Protein AF-A0A7W8VC67-F1 (afdb_monomer_lite)

Foldseek 3Di:
DDDDDDDDDDDDDDDDDDDPPDPPPDPPPPPWQLCVDPNNVLCCQQPVVLLPQFAPDWDDDQQFIKGAAPFGIWTDGQQLQFWTKFQGHPRQIKTKRWFQRVQWDGWDTTGQWTWIDNVQQKIWTWTQGNLRKIKTKMWRADLRHDQKIKMAMDDPQFFFWDADPQQKIFTAGPVRATRWIKDHKWKTASNNDTWDWHWDDDTRMIMIGTPQNDPPGHDGMMIIIIIDGAQFRDWDWDDDPNFIKIKTAGDPRNLSLLDPDVSLVCCLPVVVVNSCSVPVCCPVDQLSNQLSNLCSVVPNVVPPGMRIRHPQADAAPDRSPACCVPCVSPDRDRHHD

Organism: NCBI:txid157465

Secondary structure (DSSP, 8-state):
--------------------------------GGGGSHHHHHHHHH-GGGGTTB-TT-EE-SSEEEEE-SS-EEEEESSTTSPEEEE-GGG-EEEEEPTTGGGPPPPEEETTEEEEE-SSSEEEEEEEBTTS-EEEEEEE-STTS-SEEEEEEE-TTEEEEEE-TTS-EEEEETT--EEEEEPPP-EE-TTS-B--EEEEEETTEEEEEE-TTSTT--SSEEE--EEE--SEEEEEEEEETTEEEEEEEE-HHHHHT--TTHHHHHIIIIIHHHHHHH-GGGGSSHHHHHHHHHHHHHGGG-TTSSEEEETTSPPPSS-TTTTHHHHTT--SSSS--

InterPro domains:
  IPR006311 Twin-arginine translocation pathway, signal sequence [PS51318] (1-30)

Structure (mmCIF, N/CA/C/O backbone):
data_AF-A0A7W8VC67-F1
#
_entry.id   AF-A0A7W8VC67-F1
#
loop_
_atom_site.group_PDB
_atom_site.id
_atom_site.type_symbol
_atom_site.label_atom_id
_atom_site.label_alt_id
_atom_site.label_comp_id
_atom_site.label_asym_id
_atom_site.label_entity_id
_atom_site.label_seq_id
_atom_site.pdbx_PDB_ins_code
_atom_site.Cartn_x
_atom_site.Cartn_y
_atom_site.Cartn_z
_atom_site.occupancy
_atom_site.B_iso_or_equiv
_atom_site.auth_seq_id
_atom_site.auth_comp_id
_atom_site.auth_asym_id
_atom_site.auth_atom_id
_atom_site.pdbx_PDB_model_num
ATOM 1 N N . MET A 1 1 ? 93.793 20.136 43.185 1.00 35.72 1 MET A N 1
ATOM 2 C CA . MET A 1 1 ? 93.707 20.915 41.932 1.00 35.72 1 MET A CA 1
ATOM 3 C C . MET A 1 1 ? 92.303 20.739 41.370 1.00 35.72 1 MET A C 1
ATOM 5 O O . MET A 1 1 ? 91.873 19.601 41.321 1.00 35.72 1 MET A O 1
ATOM 9 N N . ARG A 1 2 ? 91.633 21.874 41.082 1.00 36.28 2 ARG A N 1
ATOM 10 C CA . ARG A 1 2 ? 90.435 22.157 40.239 1.00 36.28 2 ARG A CA 1
ATOM 11 C C . ARG A 1 2 ? 89.379 21.038 40.056 1.00 36.28 2 ARG A C 1
ATOM 13 O O . ARG A 1 2 ? 89.724 19.954 39.636 1.00 36.28 2 ARG A O 1
ATOM 20 N N . ASN A 1 3 ? 88.066 21.243 40.186 1.00 34.41 3 ASN A N 1
ATOM 21 C CA . ASN A 1 3 ? 87.255 22.463 40.140 1.00 34.41 3 ASN A CA 1
ATOM 22 C C . ASN A 1 3 ? 85.824 22.173 40.655 1.00 34.41 3 ASN A C 1
ATOM 24 O O . ASN A 1 3 ? 85.274 21.107 40.405 1.00 34.41 3 ASN A O 1
ATOM 28 N N . ARG A 1 4 ? 85.231 23.166 41.330 1.00 40.91 4 ARG A N 1
ATOM 29 C CA . ARG A 1 4 ? 83.811 23.275 41.728 1.00 40.91 4 ARG A CA 1
ATOM 30 C C . ARG A 1 4 ? 82.879 23.503 40.527 1.00 40.91 4 ARG A C 1
ATOM 32 O O . ARG A 1 4 ? 83.343 24.104 39.558 1.00 40.91 4 ARG A O 1
ATOM 39 N N . ARG A 1 5 ? 81.574 23.210 40.731 1.00 36.91 5 ARG A N 1
ATOM 40 C CA . ARG A 1 5 ? 80.315 23.897 40.288 1.00 36.91 5 ARG A CA 1
ATOM 41 C C . ARG A 1 5 ? 79.246 22.838 39.921 1.00 36.91 5 ARG A C 1
ATOM 43 O O . ARG A 1 5 ? 79.628 21.841 39.338 1.00 36.91 5 ARG A O 1
ATOM 50 N N . PHE A 1 6 ? 77.936 22.921 40.180 1.00 34.78 6 PHE A N 1
ATOM 51 C CA . PHE A 1 6 ? 77.005 23.899 40.770 1.00 34.78 6 PHE A CA 1
ATOM 52 C C . PHE A 1 6 ? 75.726 23.120 41.194 1.00 34.78 6 PHE A C 1
ATOM 54 O O . PHE A 1 6 ? 75.383 22.128 40.558 1.00 34.78 6 PHE A O 1
ATOM 61 N N . LEU A 1 7 ? 75.034 23.575 42.244 1.00 43.78 7 LEU A N 1
ATOM 62 C CA . LEU A 1 7 ? 73.685 23.151 42.664 1.00 43.78 7 LEU A CA 1
ATOM 63 C C . LEU A 1 7 ? 72.612 23.700 41.713 1.00 43.78 7 LEU A C 1
ATOM 65 O O . LEU A 1 7 ? 72.714 24.884 41.403 1.00 43.78 7 LEU A O 1
ATOM 69 N N . ILE A 1 8 ? 71.548 22.939 41.409 1.00 38.34 8 ILE A N 1
ATOM 70 C CA . ILE A 1 8 ? 70.180 23.472 41.222 1.00 38.34 8 ILE A CA 1
ATOM 71 C C . ILE A 1 8 ? 69.157 22.455 41.755 1.00 38.34 8 ILE A C 1
ATOM 73 O O . ILE A 1 8 ? 69.165 21.283 41.392 1.00 38.34 8 ILE A O 1
ATOM 77 N N . ASN A 1 9 ? 68.293 22.954 42.635 1.00 37.97 9 ASN A N 1
ATOM 78 C CA . ASN A 1 9 ? 67.123 22.316 43.226 1.00 37.97 9 ASN A CA 1
ATOM 79 C C . ASN A 1 9 ? 65.905 22.679 42.354 1.00 37.97 9 ASN A C 1
ATOM 81 O O . ASN A 1 9 ? 65.771 23.849 41.991 1.00 37.97 9 ASN A O 1
ATOM 85 N N . SER A 1 10 ? 65.012 21.749 42.013 1.00 38.62 10 SER A N 1
ATOM 86 C CA . SER A 1 10 ? 63.728 22.081 41.367 1.00 38.62 10 SER A CA 1
ATOM 87 C C . SER A 1 10 ? 62.688 21.006 41.670 1.00 38.62 10 SER A C 1
ATOM 89 O O . SER A 1 10 ? 62.789 19.880 41.194 1.00 38.62 10 SER A O 1
ATOM 91 N N . GLY A 1 11 ? 61.705 21.364 42.499 1.00 36.00 11 GLY A N 1
ATOM 92 C CA . GLY A 1 11 ? 60.521 20.554 42.756 1.00 36.00 11 GLY A CA 1
ATOM 93 C C . GLY A 1 11 ? 59.606 20.483 41.536 1.00 36.00 11 GLY A C 1
ATOM 94 O O . GLY A 1 11 ? 59.623 21.352 40.667 1.00 36.00 11 GLY A O 1
ATOM 95 N N . SER A 1 12 ? 58.785 19.441 41.479 1.00 38.03 12 SER A N 1
ATOM 96 C CA . SER A 1 12 ? 57.672 19.342 40.538 1.00 38.03 12 SER A CA 1
ATOM 97 C C . SER A 1 12 ? 56.431 18.914 41.307 1.00 38.03 12 SER A C 1
ATOM 99 O O . SER A 1 12 ? 56.377 17.831 41.885 1.00 38.03 12 SER A O 1
ATOM 101 N N . ALA A 1 13 ? 55.470 19.834 41.357 1.00 36.66 13 ALA A N 1
ATOM 102 C CA . ALA A 1 13 ? 54.124 19.624 41.851 1.00 36.66 13 ALA A CA 1
ATOM 103 C C . ALA A 1 13 ? 53.359 18.730 40.866 1.00 36.66 13 ALA A C 1
ATOM 105 O O . ALA A 1 13 ? 53.350 18.991 39.664 1.00 36.66 13 ALA A O 1
ATOM 106 N N . VAL A 1 14 ? 52.711 17.685 41.377 1.00 41.38 14 VAL A N 1
ATOM 107 C CA . VAL A 1 14 ? 51.781 16.857 40.604 1.00 41.38 14 VAL A CA 1
ATOM 108 C C . VAL A 1 14 ? 50.421 17.552 40.635 1.00 41.38 14 VAL A C 1
ATOM 110 O O . VAL A 1 14 ? 49.760 17.587 41.671 1.00 41.38 14 VAL A O 1
ATOM 113 N N . ALA A 1 15 ? 50.026 18.151 39.513 1.00 37.72 15 ALA A N 1
ATOM 114 C CA . ALA A 1 15 ? 48.683 18.681 39.314 1.00 37.72 15 ALA A CA 1
ATOM 115 C C . ALA A 1 15 ? 47.725 17.521 39.002 1.00 37.72 15 ALA A C 1
ATOM 117 O O . ALA A 1 15 ? 47.883 16.832 37.996 1.00 37.72 15 ALA A O 1
ATOM 118 N N . ALA A 1 16 ? 46.740 17.296 39.873 1.00 37.62 16 ALA A N 1
ATOM 119 C CA . ALA A 1 16 ? 45.644 16.367 39.629 1.00 37.62 16 ALA A CA 1
ATOM 120 C C . ALA A 1 16 ? 44.587 17.051 38.747 1.00 37.62 16 ALA A C 1
ATOM 122 O O . ALA A 1 1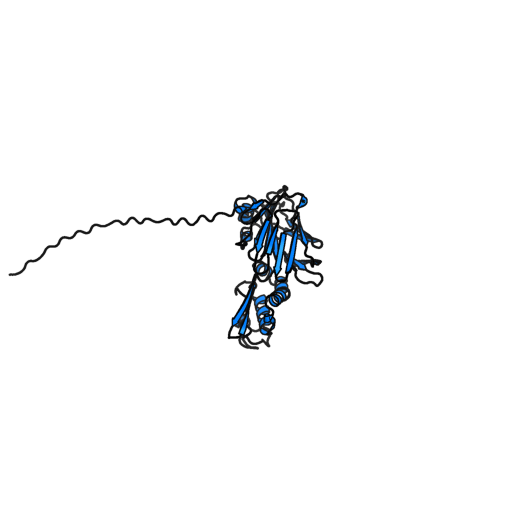6 ? 43.890 17.965 39.187 1.00 37.62 16 ALA A O 1
ATOM 123 N N . SER A 1 17 ? 44.489 16.630 37.488 1.00 38.44 17 SER A N 1
ATOM 124 C CA . SER A 1 17 ? 43.453 17.074 36.556 1.00 38.44 17 SER A CA 1
ATOM 125 C C . SER A 1 17 ? 42.134 16.358 36.858 1.00 38.44 17 SER A C 1
ATOM 127 O O . SER A 1 17 ? 42.015 15.150 36.663 1.00 38.44 17 SER A O 1
ATOM 129 N N . VAL A 1 18 ? 41.135 17.107 37.324 1.00 41.72 18 VAL A N 1
ATOM 130 C CA . VAL A 1 18 ? 39.743 16.649 37.414 1.00 41.72 18 VAL A CA 1
ATOM 131 C C . VAL A 1 18 ? 39.152 16.661 36.002 1.00 41.72 18 VAL A C 1
ATOM 133 O O . VAL A 1 18 ? 38.933 17.721 35.421 1.00 41.72 18 VAL A O 1
ATOM 136 N N . LEU A 1 19 ? 38.919 15.476 35.437 1.00 38.53 19 LEU A N 1
ATOM 137 C CA . LEU A 1 19 ? 38.145 15.289 34.210 1.00 38.53 19 LEU A CA 1
ATOM 138 C C . LEU A 1 19 ? 36.662 15.557 34.513 1.00 38.53 19 LEU A C 1
ATOM 140 O O . LEU A 1 19 ? 35.980 14.717 35.095 1.00 38.53 19 LEU A O 1
ATOM 144 N N . LEU A 1 20 ? 36.160 16.731 34.116 1.00 40.75 20 LEU A N 1
ATOM 145 C CA . LEU A 1 20 ? 34.723 16.963 33.970 1.00 40.75 20 LEU A CA 1
ATOM 146 C C . LEU A 1 20 ? 34.232 16.145 32.766 1.00 40.75 20 LEU A C 1
ATOM 148 O O . LEU A 1 20 ? 34.391 16.557 31.617 1.00 40.75 20 LEU A O 1
ATOM 152 N N . ALA A 1 21 ? 33.638 14.983 33.029 1.00 41.44 21 ALA A N 1
ATOM 153 C CA . ALA A 1 21 ? 32.840 14.271 32.042 1.00 41.44 21 ALA A CA 1
ATOM 154 C C . ALA A 1 21 ? 31.559 15.080 31.791 1.00 41.44 21 ALA A C 1
ATOM 156 O O . ALA A 1 21 ? 30.634 15.090 32.602 1.00 41.44 21 ALA A O 1
ATOM 157 N N . SER A 1 22 ? 31.529 15.806 30.679 1.00 42.56 22 SER A N 1
ATOM 158 C CA . SER A 1 22 ? 30.308 16.393 30.141 1.00 42.56 22 SER A CA 1
ATOM 159 C C . SER A 1 22 ? 29.436 15.245 29.634 1.00 42.56 22 SER A C 1
ATOM 161 O O . SER A 1 22 ? 29.666 14.698 28.560 1.00 42.56 22 SER A O 1
ATOM 163 N N . LEU A 1 23 ? 28.453 14.846 30.443 1.00 43.44 23 LEU A N 1
ATOM 164 C CA . LEU A 1 23 ? 27.327 14.033 29.996 1.00 43.44 23 LEU A CA 1
ATOM 165 C C . LEU A 1 23 ? 26.594 14.829 28.911 1.00 43.44 23 LEU A C 1
ATOM 167 O O . LEU A 1 23 ? 25.799 15.719 29.208 1.00 43.44 23 LEU A O 1
ATOM 171 N N . LEU A 1 24 ? 26.895 14.534 27.648 1.00 42.44 24 LEU A N 1
ATOM 172 C CA . LEU A 1 24 ? 26.013 14.852 26.536 1.00 42.44 24 LEU A CA 1
ATOM 173 C C . LEU A 1 24 ? 24.731 14.054 26.780 1.00 42.44 24 LEU A C 1
ATOM 175 O O . LEU A 1 24 ? 24.667 12.864 26.480 1.00 42.44 24 LEU A O 1
ATOM 179 N N . ALA A 1 25 ? 23.736 14.687 27.401 1.00 38.31 25 ALA A N 1
ATOM 180 C CA . ALA A 1 25 ? 22.382 14.169 27.381 1.00 38.31 25 ALA A CA 1
ATOM 181 C C . ALA A 1 25 ? 21.999 14.043 25.904 1.00 38.31 25 ALA A C 1
ATOM 183 O O . ALA A 1 25 ? 21.932 15.049 25.193 1.00 38.31 25 ALA A O 1
ATOM 184 N N . ALA A 1 26 ? 21.820 12.808 25.431 1.00 38.41 26 ALA A N 1
ATOM 185 C CA . ALA A 1 26 ? 21.162 12.578 24.158 1.00 38.41 26 ALA A CA 1
ATOM 186 C C . ALA A 1 26 ? 19.847 13.375 24.179 1.00 38.41 26 ALA A C 1
ATOM 188 O O . ALA A 1 26 ? 19.182 13.388 25.224 1.00 38.41 26 ALA A O 1
ATOM 189 N N . PRO A 1 27 ? 19.479 14.081 23.095 1.00 39.28 27 PRO A N 1
ATOM 190 C CA . PRO A 1 27 ? 18.164 14.695 23.033 1.00 39.28 27 PRO A CA 1
ATOM 191 C C . PRO A 1 27 ? 17.150 13.589 23.325 1.00 39.28 27 PRO A C 1
ATOM 193 O O . PRO A 1 27 ? 17.170 12.544 22.676 1.00 39.28 27 PRO A O 1
ATOM 196 N N . ALA A 1 28 ? 16.326 13.780 24.356 1.00 38.66 28 ALA A N 1
ATOM 197 C CA . ALA A 1 28 ? 15.190 12.908 24.586 1.00 38.66 28 ALA A CA 1
ATOM 198 C C . ALA A 1 28 ? 14.369 12.948 23.294 1.00 38.66 28 ALA A C 1
ATOM 200 O O . ALA A 1 28 ? 13.820 14.000 22.960 1.00 38.66 28 ALA A O 1
ATOM 201 N N . SER A 1 29 ? 14.371 11.854 22.526 1.00 49.75 29 SER A N 1
ATOM 202 C CA . SER A 1 29 ? 13.488 11.733 21.371 1.00 49.75 29 SER A CA 1
ATOM 203 C C . SER A 1 29 ? 12.086 11.954 21.911 1.00 49.75 29 SER A C 1
ATOM 205 O O . SER A 1 29 ? 11.654 11.241 22.816 1.00 49.75 29 SER A O 1
ATOM 207 N N . ALA A 1 30 ? 11.434 13.027 21.470 1.00 55.72 30 ALA A N 1
ATOM 208 C CA . ALA A 1 30 ? 10.079 13.313 21.889 1.00 55.72 30 ALA A CA 1
ATOM 209 C C . ALA A 1 30 ? 9.214 12.168 21.365 1.00 55.72 30 ALA A C 1
ATOM 211 O O . ALA A 1 30 ? 8.937 12.092 20.174 1.00 55.72 30 ALA A O 1
ATOM 212 N N . GLU A 1 31 ? 8.866 11.252 22.261 1.00 67.19 31 GLU A N 1
ATOM 213 C CA . GLU A 1 31 ? 7.990 10.127 21.980 1.00 67.19 31 GLU A CA 1
ATOM 214 C C . GLU A 1 31 ? 6.703 10.646 21.324 1.00 67.19 31 GLU A C 1
ATOM 216 O O . GLU A 1 31 ? 6.040 11.553 21.850 1.00 67.19 31 GLU A O 1
ATOM 221 N N . THR A 1 32 ? 6.408 10.117 20.139 1.00 81.19 32 THR A N 1
ATOM 222 C CA . THR A 1 32 ? 5.293 10.520 19.283 1.00 81.19 32 THR A CA 1
ATOM 223 C C . THR A 1 32 ? 3.972 10.471 20.067 1.00 81.19 32 THR A C 1
ATOM 225 O O . THR A 1 32 ? 3.714 9.468 20.732 1.00 81.19 32 THR A O 1
ATOM 228 N N . PRO A 1 33 ? 3.098 11.502 20.014 1.00 89.69 33 PRO A N 1
ATOM 229 C CA . PRO A 1 33 ? 1.841 11.524 20.772 1.00 89.69 33 PRO A CA 1
ATOM 230 C C . PRO A 1 33 ? 0.958 10.278 20.615 1.00 89.69 33 PRO A C 1
ATOM 232 O O . PRO A 1 33 ? 0.261 9.918 21.565 1.00 89.69 33 PRO A O 1
ATOM 235 N N . LEU A 1 34 ? 1.004 9.611 19.456 1.00 90.62 34 LEU A N 1
ATOM 236 C CA . LEU A 1 34 ? 0.349 8.322 19.226 1.00 90.62 34 LEU A CA 1
ATOM 237 C C . LEU A 1 34 ? 0.804 7.233 20.214 1.00 90.62 34 LEU A C 1
ATOM 239 O O . LEU A 1 34 ? -0.043 6.568 20.806 1.00 90.62 34 LEU A O 1
ATOM 243 N N . LEU A 1 35 ? 2.109 7.094 20.458 1.00 92.06 35 LEU A N 1
ATOM 244 C CA . LEU A 1 35 ? 2.692 6.039 21.305 1.00 92.06 35 LEU A CA 1
ATOM 245 C C . LEU A 1 35 ? 2.321 6.175 22.787 1.00 92.06 35 LEU A C 1
ATOM 247 O O . LEU A 1 35 ? 2.408 5.228 23.556 1.00 92.06 35 LEU A O 1
ATOM 251 N N . ARG A 1 36 ? 1.812 7.339 23.201 1.00 92.38 36 ARG A N 1
ATOM 252 C CA . ARG A 1 36 ? 1.310 7.545 24.570 1.00 92.38 36 ARG A CA 1
ATOM 253 C C . ARG A 1 36 ? -0.093 6.989 24.795 1.00 92.38 36 ARG A C 1
ATOM 255 O O . ARG A 1 36 ? -0.561 6.960 25.933 1.00 92.38 36 ARG A O 1
ATOM 262 N N . THR A 1 37 ? -0.776 6.595 23.726 1.00 94.25 37 THR A N 1
ATOM 263 C CA . THR A 1 37 ? -2.127 6.029 23.765 1.00 94.25 37 THR A CA 1
ATOM 264 C C . THR A 1 37 ? -2.081 4.521 23.952 1.00 94.25 37 THR A C 1
ATOM 266 O O . THR A 1 37 ? -1.061 3.903 23.665 1.00 94.25 37 THR A O 1
ATOM 269 N N . ASP A 1 38 ? -3.176 3.919 24.411 1.00 94.56 38 ASP A N 1
ATOM 270 C CA . ASP A 1 38 ? -3.228 2.463 24.587 1.00 94.56 38 ASP A CA 1
ATOM 271 C C . ASP A 1 38 ? -3.115 1.732 23.243 1.00 94.56 38 ASP A C 1
ATOM 273 O O . ASP A 1 38 ? -2.350 0.780 23.140 1.00 94.56 38 ASP A O 1
ATOM 277 N N . ALA A 1 39 ? -3.742 2.265 22.188 1.00 95.38 39 ALA A N 1
ATOM 278 C CA . ALA A 1 39 ? -3.528 1.808 20.819 1.00 95.38 39 ALA A CA 1
ATOM 279 C C . ALA A 1 39 ? -2.053 1.875 20.395 1.00 95.38 39 ALA A C 1
ATOM 281 O O . ALA A 1 39 ? -1.503 0.890 19.923 1.00 95.38 39 ALA A O 1
ATOM 282 N N . GLY A 1 40 ? -1.383 3.012 20.601 1.00 95.06 40 GLY A N 1
ATOM 283 C CA . GLY A 1 40 ? 0.026 3.167 20.227 1.00 95.06 40 GLY A CA 1
ATOM 284 C C . GLY A 1 40 ? 0.958 2.199 20.960 1.00 95.06 40 GLY A C 1
ATOM 285 O O . GLY A 1 40 ? 1.855 1.638 20.339 1.00 95.06 40 GLY A O 1
ATOM 286 N N . LYS A 1 41 ? 0.711 1.947 22.251 1.00 95.56 41 LYS A N 1
ATOM 287 C CA . LYS A 1 41 ? 1.448 0.936 23.027 1.00 95.56 41 LYS A CA 1
ATOM 288 C C . LYS A 1 41 ? 1.163 -0.484 22.543 1.00 95.56 41 LYS A C 1
ATOM 290 O O . LYS A 1 41 ? 2.068 -1.308 22.541 1.00 95.56 41 LYS A O 1
ATOM 295 N N . ALA A 1 42 ? -0.078 -0.775 22.146 1.00 96.56 42 ALA A N 1
ATOM 296 C CA . ALA A 1 42 ? -0.443 -2.068 21.575 1.00 96.56 42 ALA A CA 1
ATOM 297 C C . ALA A 1 42 ? 0.308 -2.325 20.263 1.00 96.56 42 ALA A C 1
ATOM 299 O O . ALA A 1 42 ? 0.866 -3.405 20.094 1.00 96.56 42 ALA A O 1
ATOM 300 N N . LEU A 1 43 ? 0.390 -1.318 19.383 1.00 95.81 43 LEU A N 1
ATOM 301 C CA . LEU A 1 43 ? 1.188 -1.397 18.156 1.00 95.81 43 LEU A CA 1
ATOM 302 C C . LEU A 1 43 ? 2.668 -1.649 18.468 1.00 95.81 43 LEU A C 1
ATOM 304 O O . LEU A 1 43 ? 3.251 -2.571 17.913 1.00 95.81 43 LEU A O 1
ATOM 308 N N . GLU A 1 44 ? 3.264 -0.887 19.390 1.00 94.88 44 GLU A N 1
ATOM 309 C CA . GLU A 1 44 ? 4.676 -1.054 19.768 1.00 94.88 44 GLU A CA 1
ATOM 310 C C . GLU A 1 44 ? 4.977 -2.439 20.369 1.00 94.88 44 GLU A C 1
ATOM 312 O O . GLU A 1 44 ? 6.046 -2.996 20.126 1.00 94.88 44 GLU A O 1
ATOM 317 N N . ALA A 1 45 ? 4.043 -3.004 21.138 1.00 94.62 45 ALA A N 1
ATOM 318 C CA . ALA A 1 45 ? 4.224 -4.297 21.791 1.00 94.62 45 ALA A CA 1
ATOM 319 C C . ALA A 1 45 ? 3.993 -5.491 20.852 1.00 94.62 45 ALA A C 1
ATOM 321 O O . ALA A 1 45 ? 4.802 -6.417 20.837 1.00 94.62 45 ALA A O 1
ATOM 322 N N . ALA A 1 46 ? 2.892 -5.484 20.095 1.00 96.44 46 ALA A N 1
ATOM 323 C CA . ALA A 1 46 ? 2.457 -6.630 19.296 1.00 96.44 46 ALA A CA 1
ATOM 324 C C . ALA A 1 46 ? 3.052 -6.642 17.880 1.00 96.44 46 ALA A C 1
ATOM 326 O O . ALA A 1 46 ? 3.301 -7.716 17.333 1.00 96.44 46 ALA A O 1
ATOM 327 N N . ALA A 1 47 ? 3.254 -5.464 17.280 1.00 95.25 47 ALA A N 1
ATOM 328 C CA . ALA A 1 47 ? 3.655 -5.321 15.880 1.00 95.25 47 ALA A CA 1
ATOM 329 C C . ALA A 1 47 ? 4.485 -4.039 15.640 1.00 95.25 47 ALA A C 1
ATOM 331 O O . ALA A 1 47 ? 4.053 -3.156 14.893 1.00 95.25 47 ALA A O 1
ATOM 332 N N . PRO A 1 48 ? 5.666 -3.882 16.271 1.00 94.69 48 PRO A N 1
ATOM 333 C CA . PRO A 1 48 ? 6.484 -2.670 16.152 1.00 94.69 48 PRO A CA 1
ATOM 334 C C . PRO A 1 48 ? 6.861 -2.315 14.705 1.00 94.69 48 PRO A C 1
ATOM 336 O O . PRO A 1 48 ? 7.063 -1.140 14.399 1.00 94.69 48 PRO A O 1
ATOM 339 N N . GLU A 1 49 ? 6.898 -3.292 13.797 1.00 92.94 49 GLU A N 1
ATOM 340 C CA . GLU A 1 49 ? 7.153 -3.109 12.366 1.00 92.94 49 GLU A CA 1
ATOM 341 C C . GLU A 1 49 ? 6.157 -2.154 11.683 1.00 92.94 49 GLU A C 1
ATOM 343 O O . GLU A 1 49 ? 6.503 -1.477 10.714 1.00 92.94 49 GLU A O 1
ATOM 348 N N . VAL A 1 50 ? 4.931 -2.010 12.203 1.00 94.06 50 VAL A N 1
ATOM 349 C CA . VAL A 1 50 ? 3.944 -1.064 11.645 1.00 94.06 50 VAL A CA 1
ATOM 350 C C . VAL A 1 50 ? 4.339 0.396 11.880 1.00 94.06 50 VAL A C 1
ATOM 352 O O . VAL A 1 50 ? 3.840 1.293 11.199 1.00 94.06 50 VAL A O 1
ATOM 355 N N . LEU A 1 51 ? 5.253 0.650 12.818 1.00 94.00 51 LEU A N 1
ATOM 356 C CA . LEU A 1 51 ? 5.796 1.973 13.122 1.00 94.00 51 LEU A CA 1
ATOM 357 C C . LEU A 1 51 ? 7.051 2.290 12.294 1.00 94.00 51 LEU A C 1
ATOM 359 O O . LEU A 1 51 ? 7.600 3.388 12.402 1.00 94.00 51 LEU A O 1
ATOM 363 N N . GLU A 1 52 ? 7.501 1.361 11.450 1.00 93.31 52 GLU A N 1
ATOM 364 C CA . GLU A 1 52 ? 8.568 1.599 10.484 1.00 93.31 52 GLU A CA 1
ATOM 365 C C . GLU A 1 52 ? 8.038 2.301 9.224 1.00 93.31 52 GLU A C 1
ATOM 367 O O . GLU A 1 52 ? 6.862 2.180 8.853 1.00 93.31 52 GLU A O 1
ATOM 372 N N . ASN A 1 53 ? 8.936 3.034 8.553 1.00 93.19 53 ASN A N 1
ATOM 373 C CA . ASN A 1 53 ? 8.683 3.745 7.291 1.00 93.19 53 ASN A CA 1
ATOM 374 C C . ASN A 1 53 ? 7.481 4.706 7.360 1.00 93.19 53 ASN A C 1
ATOM 376 O O . ASN A 1 53 ? 6.763 4.906 6.382 1.00 93.19 53 ASN A O 1
ATOM 380 N N . LEU A 1 54 ? 7.226 5.290 8.537 1.00 94.88 54 LEU A N 1
ATOM 381 C CA . LEU A 1 54 ? 6.227 6.347 8.689 1.00 94.88 54 LEU A CA 1
ATOM 382 C C . LEU A 1 54 ? 6.651 7.581 7.898 1.00 94.88 54 LEU A C 1
ATOM 384 O O . LEU A 1 54 ? 7.819 7.977 7.916 1.00 94.88 54 LEU A O 1
ATOM 388 N N . HIS A 1 55 ? 5.684 8.231 7.258 1.00 95.00 55 HIS A N 1
ATOM 389 C CA . HIS A 1 55 ? 5.965 9.419 6.470 1.00 95.00 55 HIS A CA 1
ATOM 390 C C . HIS A 1 55 ? 6.545 10.547 7.357 1.00 95.00 55 HIS A C 1
ATOM 392 O O . HIS A 1 55 ? 5.910 10.952 8.336 1.00 95.00 55 HIS A O 1
ATOM 398 N N . PRO A 1 56 ? 7.722 11.120 7.032 1.00 91.75 56 PRO A N 1
ATOM 399 C CA . PRO A 1 56 ? 8.403 12.074 7.914 1.00 91.75 56 PRO A CA 1
ATOM 400 C C . PRO A 1 56 ? 7.760 13.471 7.932 1.00 91.75 56 PRO A C 1
ATOM 402 O O . PRO A 1 56 ? 7.991 14.251 8.854 1.00 91.75 56 PRO A O 1
ATOM 405 N N . GLY A 1 57 ? 6.967 13.805 6.910 1.00 91.31 57 GLY A N 1
ATOM 406 C CA . GLY A 1 57 ? 6.360 15.125 6.711 1.00 91.31 57 GLY A CA 1
ATOM 407 C C . GLY A 1 57 ? 4.834 15.105 6.659 1.00 91.31 57 GLY A C 1
ATOM 408 O O . GLY A 1 57 ? 4.268 15.632 5.710 1.00 91.31 57 GLY A O 1
ATOM 409 N N . VAL A 1 58 ? 4.165 14.445 7.611 1.00 94.62 58 VAL A N 1
ATOM 410 C CA . VAL A 1 58 ? 2.689 14.416 7.657 1.00 94.62 58 VAL A CA 1
ATOM 411 C C . VAL A 1 58 ? 2.130 15.795 8.017 1.00 94.62 58 VAL A C 1
ATOM 413 O O . VAL A 1 58 ? 2.352 16.314 9.115 1.00 94.62 58 VAL A O 1
ATOM 416 N N . GLU A 1 59 ? 1.344 16.369 7.111 1.00 94.50 59 GLU A N 1
ATOM 417 C CA . GLU A 1 59 ? 0.542 17.558 7.369 1.00 94.50 59 GLU A CA 1
ATOM 418 C C . GLU A 1 59 ? -0.639 17.187 8.270 1.00 94.50 59 GLU A C 1
ATOM 420 O O . GLU A 1 59 ? -1.366 16.228 8.016 1.00 94.50 59 GLU A O 1
ATOM 425 N N . THR A 1 60 ? -0.820 17.941 9.354 1.00 93.56 60 THR A N 1
ATOM 426 C CA . THR A 1 60 ? -1.834 17.664 10.378 1.00 93.56 60 THR A CA 1
ATOM 427 C C . THR A 1 60 ? -2.807 18.828 10.484 1.00 93.56 60 THR A C 1
ATOM 429 O O . THR A 1 60 ? -2.396 19.973 10.683 1.00 93.56 60 THR A O 1
ATOM 432 N N . SER A 1 61 ? -4.104 18.538 10.419 1.00 93.50 61 SER A N 1
ATOM 433 C CA . SER A 1 61 ? -5.171 19.514 10.637 1.00 93.50 61 SER A CA 1
ATOM 434 C C . SER A 1 61 ? -6.289 18.927 11.507 1.00 93.50 61 SER A C 1
ATOM 436 O O . SER A 1 61 ? -6.222 17.784 11.952 1.00 93.50 61 SER A O 1
ATOM 438 N N . ARG A 1 62 ? -7.341 19.712 11.766 1.00 91.88 62 ARG A N 1
ATOM 439 C CA . ARG A 1 62 ? -8.561 19.189 12.407 1.00 91.88 62 ARG A CA 1
ATOM 440 C C . ARG A 1 62 ? -9.380 18.293 11.479 1.00 91.88 62 ARG A C 1
ATOM 442 O O . ARG A 1 62 ? -10.192 17.521 11.968 1.00 91.88 62 ARG A O 1
ATOM 449 N N . GLU A 1 63 ? -9.195 18.437 10.172 1.00 94.19 63 GLU A N 1
ATOM 450 C CA . GLU A 1 63 ? -9.947 17.708 9.150 1.00 94.19 63 GLU A CA 1
ATOM 451 C C . GLU A 1 63 ? -9.322 16.346 8.848 1.00 94.19 63 GLU A C 1
ATOM 453 O O . GLU A 1 63 ? -10.002 15.485 8.299 1.00 94.19 63 GLU A O 1
ATOM 458 N N . GLY A 1 64 ? -8.061 16.126 9.234 1.00 96.19 64 GLY A N 1
ATOM 459 C CA . GLY A 1 64 ? -7.355 14.875 8.991 1.00 96.19 64 GLY A CA 1
ATOM 460 C C . GLY A 1 64 ? -5.841 15.032 8.883 1.00 96.19 64 GLY A C 1
ATOM 461 O O . GLY A 1 64 ? -5.270 16.065 9.256 1.00 96.19 64 GLY A O 1
ATOM 462 N N . LEU A 1 65 ? -5.214 13.984 8.354 1.00 97.12 65 LEU A N 1
ATOM 463 C CA . LEU A 1 65 ? -3.794 13.901 8.031 1.00 97.12 65 LEU A CA 1
ATOM 464 C C . LEU A 1 65 ? -3.589 13.803 6.520 1.00 97.12 65 LEU A C 1
ATOM 466 O O . LEU A 1 65 ? -4.405 13.228 5.797 1.00 97.12 65 LEU A O 1
ATOM 470 N N . THR A 1 66 ? -2.469 14.329 6.042 1.00 97.06 66 THR A N 1
ATOM 471 C CA . THR A 1 66 ? -2.075 14.215 4.637 1.00 97.06 66 THR A CA 1
ATOM 472 C C . THR A 1 66 ? -0.575 13.987 4.525 1.00 97.06 66 THR A C 1
ATOM 474 O O . THR A 1 66 ? 0.214 14.642 5.203 1.00 97.06 66 THR A O 1
ATOM 477 N N . ALA A 1 67 ? -0.177 13.062 3.660 1.00 96.12 67 ALA A N 1
ATOM 478 C CA . ALA A 1 67 ? 1.213 12.771 3.328 1.00 96.12 67 ALA A CA 1
ATOM 479 C C . ALA A 1 67 ? 1.393 12.896 1.814 1.00 96.12 67 ALA A C 1
ATOM 481 O O . ALA A 1 67 ? 0.605 12.331 1.063 1.00 96.12 67 ALA A O 1
ATOM 482 N N . ALA A 1 68 ? 2.390 13.654 1.361 1.00 96.38 68 ALA A N 1
ATOM 483 C CA . ALA A 1 68 ? 2.662 13.857 -0.060 1.00 96.38 68 ALA A CA 1
ATOM 484 C C . ALA A 1 68 ? 4.005 13.228 -0.438 1.00 96.38 68 ALA A C 1
ATOM 486 O O . ALA A 1 68 ? 5.013 13.494 0.212 1.00 96.38 68 ALA A O 1
ATOM 487 N N . THR A 1 69 ? 4.013 12.456 -1.520 1.00 94.56 69 THR A N 1
ATOM 488 C CA . THR A 1 69 ? 5.203 11.819 -2.094 1.00 94.56 69 THR A CA 1
ATOM 489 C C . THR A 1 69 ? 5.483 12.380 -3.488 1.00 94.56 69 THR A C 1
ATOM 491 O O . THR A 1 69 ? 4.746 13.231 -3.990 1.00 94.56 69 THR A O 1
ATOM 494 N N . GLU A 1 70 ? 6.546 11.916 -4.151 1.00 90.75 70 GLU A N 1
ATOM 495 C CA . GLU A 1 70 ? 6.765 12.269 -5.561 1.00 90.75 70 GLU A CA 1
ATOM 496 C C . GLU A 1 70 ? 5.716 11.667 -6.509 1.00 90.75 70 GLU A C 1
ATOM 498 O O . GLU A 1 70 ? 5.489 12.201 -7.597 1.00 90.75 70 GLU A O 1
ATOM 503 N N . ASN A 1 71 ? 5.071 10.572 -6.097 1.00 92.44 71 ASN A N 1
ATOM 504 C CA . ASN A 1 71 ? 4.097 9.859 -6.916 1.00 92.44 71 ASN A CA 1
ATOM 505 C C . ASN A 1 71 ? 2.678 10.382 -6.710 1.00 92.44 71 ASN A C 1
ATOM 507 O O . ASN A 1 71 ? 1.892 10.361 -7.652 1.00 92.44 71 ASN A O 1
ATOM 511 N N . GLY A 1 72 ? 2.369 10.907 -5.524 1.00 95.06 72 GLY A N 1
ATOM 512 C CA . GLY A 1 72 ? 1.060 11.471 -5.241 1.00 95.06 72 GLY A CA 1
ATOM 513 C C . GLY A 1 72 ? 0.866 11.808 -3.769 1.00 95.06 72 GLY A C 1
ATOM 514 O O . GLY A 1 72 ? 1.675 12.522 -3.171 1.00 95.06 72 GLY A O 1
ATOM 515 N N . ARG A 1 73 ? -0.256 11.380 -3.192 1.00 96.56 73 ARG A N 1
ATOM 516 C CA . ARG A 1 73 ? -0.693 11.813 -1.864 1.00 96.56 73 ARG A CA 1
ATOM 517 C C . ARG A 1 73 ? -1.591 10.781 -1.199 1.00 96.56 73 ARG A C 1
ATOM 519 O O . ARG A 1 73 ? -2.523 10.292 -1.816 1.00 96.56 73 ARG A O 1
ATOM 526 N N . SER A 1 74 ? -1.398 10.566 0.094 1.00 97.56 74 SER A N 1
ATOM 527 C CA . SER A 1 74 ? -2.319 9.795 0.930 1.00 97.56 74 SER A CA 1
ATOM 528 C C . SER A 1 74 ? -3.060 10.734 1.877 1.00 97.56 74 SER A C 1
ATOM 530 O O . SER A 1 74 ? -2.443 11.589 2.523 1.00 97.56 74 SER A O 1
ATOM 532 N N . THR A 1 75 ? -4.376 10.576 1.979 1.00 97.62 75 THR A N 1
ATOM 533 C CA . THR A 1 75 ? -5.237 11.408 2.825 1.00 97.62 75 THR A CA 1
ATOM 534 C C . THR A 1 75 ? -6.001 10.537 3.807 1.00 97.62 75 THR A C 1
ATOM 536 O O . THR A 1 75 ? -6.682 9.591 3.421 1.00 97.62 75 THR A O 1
ATOM 539 N N . LEU A 1 76 ? -5.920 10.889 5.088 1.00 97.62 76 LEU A N 1
ATOM 540 C CA . LEU A 1 76 ? -6.685 10.270 6.162 1.00 97.62 76 LEU A CA 1
ATOM 541 C C . LEU A 1 76 ? -7.635 11.307 6.769 1.00 97.62 76 LEU A C 1
ATOM 543 O O . LEU A 1 76 ? -7.186 12.138 7.564 1.00 97.62 76 LEU A O 1
ATOM 547 N N . PRO A 1 77 ? -8.931 11.285 6.430 1.00 97.56 77 PRO A N 1
ATOM 548 C CA . PRO A 1 77 ? -9.904 12.178 7.043 1.00 97.56 77 PRO A CA 1
ATOM 549 C C . PRO A 1 77 ? -10.079 11.903 8.540 1.00 97.56 77 PRO A C 1
ATOM 551 O O . PRO A 1 77 ? -9.970 10.772 8.995 1.00 97.56 77 PRO A O 1
ATOM 554 N N . ALA A 1 78 ? -10.417 12.930 9.317 1.00 97.19 78 ALA A N 1
ATOM 555 C CA . ALA A 1 78 ? -10.849 12.768 10.705 1.00 97.19 78 ALA A CA 1
ATOM 556 C C . ALA A 1 78 ? -12.299 12.260 10.803 1.00 97.19 78 ALA A C 1
ATOM 558 O O . ALA A 1 78 ? -12.711 11.760 11.847 1.00 97.19 78 ALA A O 1
ATOM 559 N N . SER A 1 79 ? -13.096 12.426 9.745 1.00 97.31 79 SER A N 1
ATOM 560 C CA . SER A 1 79 ? -14.476 11.943 9.695 1.00 97.31 79 SER A CA 1
ATOM 561 C C . SER A 1 79 ? -14.502 10.453 9.347 1.00 97.31 79 SER A C 1
ATOM 563 O O . SER A 1 79 ? -13.944 10.100 8.312 1.00 97.31 79 SER A O 1
ATOM 565 N N . PRO A 1 80 ? -15.169 9.592 10.134 1.00 95.50 80 PRO A N 1
ATOM 566 C CA . PRO A 1 80 ? -15.253 8.160 9.843 1.00 95.50 80 PRO A CA 1
ATOM 567 C C . PRO A 1 80 ? -16.074 7.856 8.583 1.00 95.50 80 PRO A C 1
ATOM 569 O O . PRO A 1 80 ? -15.824 6.857 7.920 1.00 95.50 80 PRO A O 1
ATOM 572 N N . ASP A 1 81 ? -17.000 8.745 8.212 1.00 95.19 81 ASP A N 1
ATOM 573 C CA . ASP A 1 81 ? -17.796 8.624 6.982 1.00 95.19 81 ASP A CA 1
ATOM 574 C C . ASP A 1 81 ? -17.006 8.949 5.703 1.00 95.19 81 ASP A C 1
ATOM 576 O O . ASP A 1 81 ? -17.471 8.675 4.597 1.00 95.19 81 ASP A O 1
ATOM 580 N N . ALA A 1 82 ? -15.838 9.586 5.831 1.00 97.25 82 ALA A N 1
ATOM 581 C CA . ALA A 1 82 ? -15.003 9.947 4.694 1.00 97.25 82 ALA A CA 1
ATOM 582 C C . ALA A 1 82 ? -13.912 8.881 4.493 1.00 97.25 82 ALA A C 1
ATOM 584 O O . ALA A 1 82 ? -13.253 8.501 5.464 1.00 97.25 82 ALA A O 1
ATOM 585 N N . PRO A 1 83 ? -13.691 8.400 3.257 1.00 97.44 83 PRO A N 1
ATOM 586 C CA . PRO A 1 83 ? -12.745 7.323 3.015 1.00 97.44 83 PRO A CA 1
ATOM 587 C C . PRO A 1 83 ? -11.297 7.802 3.143 1.00 97.44 83 PRO A C 1
ATOM 589 O O . PRO A 1 83 ? -10.967 8.951 2.844 1.00 97.44 83 PRO A O 1
ATOM 592 N N . VAL A 1 84 ? -10.416 6.884 3.530 1.00 97.94 84 VAL A N 1
ATOM 593 C CA . VAL A 1 84 ? -8.970 7.057 3.371 1.00 97.94 84 VAL A CA 1
ATOM 594 C C . VAL A 1 84 ? -8.652 6.983 1.884 1.00 97.94 84 VAL A C 1
ATOM 596 O O . VAL A 1 84 ? -9.129 6.068 1.218 1.00 97.94 84 VAL A O 1
ATOM 599 N N . THR A 1 85 ? -7.855 7.915 1.362 1.00 97.81 85 THR A N 1
ATOM 600 C CA . THR A 1 85 ? -7.511 7.971 -0.067 1.00 97.81 85 THR A CA 1
ATOM 601 C C . THR A 1 85 ? -6.015 7.799 -0.276 1.00 97.81 85 THR A C 1
ATOM 603 O O . THR A 1 85 ? -5.203 8.315 0.497 1.00 97.81 85 THR A O 1
ATOM 606 N N . LEU A 1 86 ? -5.647 7.077 -1.328 1.00 97.75 86 LEU A N 1
ATOM 607 C CA . LEU A 1 86 ? -4.297 7.000 -1.861 1.00 97.75 86 LEU A CA 1
ATOM 608 C C . LEU A 1 86 ? -4.361 7.454 -3.313 1.00 97.75 86 LEU A C 1
ATOM 610 O O . LEU A 1 86 ? -5.000 6.808 -4.134 1.00 97.75 86 LEU A O 1
ATOM 614 N N . ASP A 1 87 ? -3.686 8.548 -3.620 1.00 96.31 87 ASP A N 1
ATOM 615 C CA . ASP A 1 87 ? -3.474 9.035 -4.973 1.00 96.31 87 ASP A CA 1
ATOM 616 C C . ASP A 1 87 ? -2.039 8.696 -5.370 1.00 96.31 87 ASP A C 1
ATOM 618 O O . ASP A 1 87 ? -1.089 9.106 -4.697 1.00 96.31 87 ASP A O 1
ATOM 622 N N . GLY A 1 88 ? -1.887 7.929 -6.444 1.00 93.44 88 GLY A N 1
ATOM 623 C CA . GLY A 1 88 ? -0.600 7.489 -6.969 1.00 93.44 88 GLY A CA 1
ATOM 624 C C . GLY A 1 88 ? -0.224 8.175 -8.277 1.00 93.44 88 GLY A C 1
ATOM 625 O O . GLY A 1 88 ? -0.916 9.068 -8.786 1.00 93.44 88 GLY A O 1
ATOM 626 N N . HIS A 1 89 ? 0.877 7.718 -8.871 1.00 92.06 89 HIS A N 1
ATOM 627 C CA . HIS A 1 89 ? 1.340 8.272 -10.139 1.00 92.06 89 HIS A CA 1
ATOM 628 C C . HIS A 1 89 ? 0.305 8.081 -11.260 1.00 92.06 89 HIS A C 1
ATOM 630 O O . HIS A 1 89 ? -0.436 7.095 -11.291 1.00 92.06 89 HIS A O 1
ATOM 636 N N . GLY A 1 90 ? 0.280 9.004 -12.226 1.00 87.06 90 GLY A N 1
ATOM 637 C CA . GLY A 1 90 ? -0.575 8.884 -13.414 1.00 87.06 90 GLY A CA 1
ATOM 638 C C . GLY A 1 90 ? -2.058 9.172 -13.168 1.00 87.06 90 GLY A C 1
ATOM 639 O O . GLY A 1 90 ? -2.878 8.934 -14.049 1.00 87.06 90 GLY A O 1
ATOM 640 N N . GLY A 1 91 ? -2.417 9.692 -11.988 1.00 86.62 91 GLY A N 1
ATOM 641 C CA . GLY A 1 91 ? -3.810 9.961 -11.620 1.00 86.62 91 GLY A CA 1
ATOM 642 C C . GLY A 1 91 ? -4.580 8.724 -11.154 1.00 86.62 91 GLY A C 1
ATOM 643 O O . GLY A 1 91 ? -5.805 8.780 -11.085 1.00 86.62 91 GLY A O 1
ATOM 644 N N . ARG A 1 92 ? -3.880 7.624 -10.840 1.00 90.88 92 ARG A N 1
ATOM 645 C CA . ARG A 1 92 ? -4.466 6.471 -10.143 1.00 90.88 92 ARG A CA 1
ATOM 646 C C . ARG A 1 92 ? -4.921 6.903 -8.755 1.00 90.88 92 ARG A C 1
ATOM 648 O O . ARG A 1 92 ? -4.183 7.612 -8.074 1.00 90.88 92 ARG A O 1
ATOM 655 N N . SER A 1 93 ? -6.086 6.441 -8.331 1.00 94.94 93 SER A N 1
ATOM 656 C CA . SER A 1 93 ? -6.586 6.663 -6.982 1.00 94.94 93 SER A CA 1
ATOM 657 C C . SER A 1 93 ? -7.164 5.358 -6.446 1.00 94.94 93 SER A C 1
ATOM 659 O O . SER A 1 93 ? -7.595 4.499 -7.203 1.00 94.94 93 SER A O 1
ATOM 661 N N . VAL A 1 94 ? -7.129 5.164 -5.137 1.00 96.56 94 VAL A N 1
ATOM 662 C CA . VAL A 1 94 ? -7.904 4.129 -4.450 1.00 96.56 94 VAL A CA 1
ATOM 663 C C . VAL A 1 94 ? -8.392 4.737 -3.151 1.00 96.56 94 VAL A C 1
ATOM 665 O O . VAL A 1 94 ? -7.631 5.369 -2.419 1.00 96.56 94 VAL A O 1
ATOM 668 N N . SER A 1 95 ? -9.669 4.540 -2.855 1.00 97.38 95 SER A N 1
ATOM 669 C CA . SER A 1 95 ? -10.284 4.964 -1.605 1.00 97.38 95 SER A CA 1
ATOM 670 C C . SER A 1 95 ? -10.811 3.760 -0.835 1.00 97.38 95 SER A C 1
ATOM 672 O O . SER A 1 95 ? -11.370 2.845 -1.437 1.00 97.38 95 SER A O 1
ATOM 674 N N . VAL A 1 96 ? -10.663 3.773 0.490 1.00 97.75 96 VAL A N 1
ATOM 675 C CA . VAL A 1 96 ? -11.169 2.728 1.387 1.00 97.75 96 VAL A CA 1
ATOM 676 C C . VAL A 1 96 ? -11.975 3.339 2.534 1.00 97.75 96 VAL A C 1
ATOM 678 O O . VAL A 1 96 ? -11.502 4.235 3.240 1.00 97.75 96 VAL A O 1
ATOM 681 N N . ARG A 1 97 ? -13.211 2.868 2.723 1.00 97.75 97 ARG A N 1
ATOM 682 C CA . ARG A 1 97 ? -14.032 3.191 3.898 1.00 97.75 97 ARG A CA 1
ATOM 683 C C . ARG A 1 97 ? -13.632 2.277 5.053 1.00 97.75 97 ARG A C 1
ATOM 685 O O . ARG A 1 97 ? -13.473 1.074 4.863 1.00 97.75 97 ARG A O 1
ATOM 692 N N . LEU A 1 98 ? -13.445 2.862 6.235 1.00 97.19 98 LEU A N 1
ATOM 693 C CA . LEU A 1 98 ? -13.030 2.126 7.429 1.00 97.19 98 LEU A CA 1
ATOM 694 C C . LEU A 1 98 ? -14.213 1.377 8.076 1.00 97.19 98 LEU A C 1
ATOM 696 O O . LEU A 1 98 ? -15.354 1.847 7.973 1.00 97.19 98 LEU A O 1
ATOM 700 N N . PRO A 1 99 ? -13.951 0.272 8.801 1.00 97.19 99 PRO A N 1
ATOM 701 C CA . PRO A 1 99 ? -14.977 -0.470 9.521 1.00 97.19 99 PRO A CA 1
ATOM 702 C C . PRO A 1 99 ? -15.747 0.408 10.512 1.00 97.19 99 PRO A C 1
ATOM 704 O O . PRO A 1 99 ? -15.206 1.347 11.103 1.00 97.19 99 PRO A O 1
ATOM 707 N N . PHE A 1 100 ? -17.017 0.062 10.735 1.00 97.25 100 PHE A N 1
ATOM 708 C CA . PHE A 1 100 ? -17.879 0.680 11.751 1.00 97.25 100 PHE A CA 1
ATOM 709 C C . PHE A 1 100 ? -18.056 2.203 11.621 1.00 97.25 100 PHE A C 1
ATOM 711 O O . PHE A 1 100 ? -18.353 2.865 12.620 1.00 97.25 100 PHE A O 1
ATOM 718 N N . ALA A 1 101 ? -17.892 2.775 10.422 1.00 94.62 101 ALA A N 1
ATOM 719 C CA . ALA A 1 101 ? -17.943 4.224 10.211 1.00 94.62 101 ALA A CA 1
ATOM 720 C C . ALA A 1 101 ? -19.173 4.897 10.858 1.00 94.62 101 ALA A C 1
ATOM 722 O O . ALA A 1 101 ? -19.024 5.868 11.594 1.00 94.62 101 ALA A O 1
ATOM 723 N N . GLU A 1 102 ? -20.360 4.303 10.692 1.00 93.62 102 GLU A N 1
ATOM 724 C CA . GLU A 1 102 ? -21.646 4.864 11.138 1.00 93.62 102 GLU A CA 1
ATOM 725 C C . GLU A 1 102 ? -21.788 5.019 12.664 1.00 93.62 102 GLU A C 1
ATOM 727 O O . GLU A 1 102 ? -22.561 5.852 13.138 1.00 93.62 102 GLU A O 1
ATOM 732 N N . GLN A 1 103 ? -21.067 4.211 13.447 1.00 93.25 103 GLN A N 1
ATOM 733 C CA . GLN A 1 103 ? -21.117 4.230 14.918 1.00 93.25 103 GLN A CA 1
ATOM 734 C C . GLN A 1 103 ? -19.872 4.863 15.552 1.00 93.25 103 GLN A C 1
ATOM 736 O O . GLN A 1 103 ? -19.789 4.989 16.774 1.00 93.25 103 GLN A O 1
ATOM 741 N N . THR A 1 104 ? -18.895 5.242 14.731 1.00 96.75 104 THR A N 1
ATOM 742 C CA . THR A 1 104 ? -17.602 5.755 15.177 1.00 96.75 104 THR A CA 1
ATOM 743 C C . THR A 1 104 ? -17.660 7.275 15.283 1.00 96.75 104 THR A C 1
ATOM 745 O O . THR A 1 104 ? -18.274 7.951 14.464 1.00 96.75 104 THR A O 1
ATOM 748 N N . ALA A 1 105 ? -17.034 7.849 16.311 1.00 96.00 105 ALA A N 1
ATOM 749 C CA . ALA A 1 105 ? -16.882 9.301 16.404 1.00 96.00 105 ALA A CA 1
ATOM 750 C C . ALA A 1 105 ? -15.711 9.790 15.534 1.00 96.00 105 ALA A C 1
ATOM 752 O O . ALA A 1 105 ? -14.871 9.005 15.100 1.00 96.00 105 ALA A O 1
ATOM 753 N N . SER A 1 106 ? -15.606 11.105 15.311 1.00 97.00 106 SER A N 1
ATOM 754 C CA . SER A 1 106 ? -14.440 11.674 14.623 1.00 97.00 106 SER A CA 1
ATOM 755 C C . SER A 1 106 ? -13.123 11.254 15.279 1.00 97.00 106 SER A C 1
ATOM 757 O O . SER A 1 106 ? -13.000 11.242 16.507 1.00 97.00 106 SER A O 1
ATOM 759 N N . ALA A 1 107 ? -12.132 10.954 14.444 1.00 97.06 107 ALA A N 1
ATOM 760 C CA . ALA A 1 107 ? -10.835 10.475 14.874 1.00 97.06 107 ALA A CA 1
ATOM 761 C C . ALA A 1 107 ? -10.138 11.473 15.793 1.00 97.06 107 ALA A C 1
ATOM 763 O O . ALA A 1 107 ? -10.127 12.691 15.573 1.00 97.06 107 ALA A O 1
ATOM 764 N N . ARG A 1 108 ? -9.444 10.935 16.791 1.00 96.56 108 ARG A N 1
ATOM 765 C CA . ARG A 1 108 ? -8.489 11.714 17.566 1.00 96.56 108 ARG A CA 1
ATOM 766 C C . ARG A 1 108 ? -7.197 11.830 16.766 1.00 96.56 108 ARG A C 1
ATOM 768 O O . ARG A 1 108 ? -6.409 10.888 16.717 1.00 96.56 108 ARG A O 1
ATOM 775 N N . ILE A 1 109 ? -6.990 12.996 16.163 1.00 94.38 109 ILE A N 1
ATOM 776 C CA . ILE A 1 109 ? -5.771 13.320 15.420 1.00 94.38 109 ILE A CA 1
ATOM 777 C C . ILE A 1 109 ? -4.612 13.559 16.394 1.00 94.38 109 ILE A C 1
ATOM 779 O O . ILE A 1 109 ? -4.712 14.371 17.319 1.00 94.38 109 ILE A O 1
ATOM 783 N N . LEU A 1 110 ? -3.510 12.841 16.192 1.00 88.75 110 LEU A N 1
ATOM 784 C CA . LEU A 1 110 ? -2.311 12.875 17.022 1.00 88.75 110 LEU A CA 1
ATOM 785 C C . LEU A 1 110 ? -1.091 13.129 16.137 1.00 88.75 110 LEU A C 1
ATOM 787 O O . LEU A 1 110 ? -1.064 12.770 14.963 1.00 88.75 110 LEU A O 1
ATOM 791 N N . GLY A 1 111 ? -0.039 13.725 16.700 1.00 77.62 111 GLY A N 1
ATOM 792 C CA . GLY A 1 111 ? 1.254 13.703 16.015 1.00 77.62 111 GLY A CA 1
ATOM 793 C C . GLY A 1 111 ? 1.638 12.244 15.754 1.00 77.62 111 GLY A C 1
ATOM 794 O O . GLY A 1 111 ? 1.676 11.467 16.708 1.00 77.62 111 GLY A O 1
ATOM 795 N N . GLY A 1 112 ? 1.857 11.888 14.486 1.00 73.75 112 GLY A N 1
ATOM 796 C CA . GLY A 1 112 ? 2.223 10.539 14.039 1.00 73.75 112 GLY A CA 1
ATOM 797 C C . GLY A 1 112 ? 1.077 9.571 13.714 1.00 73.75 112 GLY A C 1
ATOM 798 O O . GLY A 1 112 ? 1.375 8.431 13.383 1.00 73.75 112 GLY A O 1
ATOM 799 N N . GLY A 1 113 ? -0.199 9.974 13.786 1.00 86.81 113 GLY A N 1
ATOM 800 C CA . GLY A 1 113 ? -1.320 9.121 13.359 1.00 86.81 113 GLY A CA 1
ATOM 801 C C . GLY A 1 113 ? -2.689 9.589 13.856 1.00 86.81 113 GLY A C 1
ATOM 802 O O . GLY A 1 113 ? -2.813 10.623 14.511 1.00 86.81 113 GLY A O 1
ATOM 803 N N . ALA A 1 114 ? -3.738 8.829 13.559 1.00 94.62 114 ALA A N 1
ATOM 804 C CA . ALA A 1 114 ? -5.085 9.085 14.064 1.00 94.62 114 ALA A CA 1
ATOM 805 C C . ALA A 1 114 ? -5.653 7.827 14.721 1.00 94.62 114 ALA A C 1
ATOM 807 O O . ALA A 1 114 ? -5.317 6.722 14.313 1.00 94.62 114 ALA A O 1
ATOM 808 N N . VAL A 1 115 ? -6.508 7.999 15.731 1.00 97.25 115 VAL A N 1
ATOM 809 C CA . VAL A 1 115 ? -7.192 6.881 16.397 1.00 97.25 115 VAL A CA 1
ATOM 810 C C . VAL A 1 115 ? -8.698 7.042 16.238 1.00 97.25 115 VAL A C 1
ATOM 812 O O . VAL A 1 115 ? -9.262 8.043 16.693 1.00 97.25 115 VAL A O 1
ATOM 815 N N . PHE A 1 116 ? -9.329 6.048 15.623 1.00 97.81 116 PHE A N 1
ATOM 816 C CA . PHE A 1 116 ? -10.774 5.869 15.551 1.00 97.81 116 PHE A CA 1
ATOM 817 C C . PHE A 1 116 ? -11.183 4.865 16.621 1.00 97.81 116 PHE A C 1
ATOM 819 O O . PHE A 1 116 ? -10.783 3.707 16.567 1.00 97.81 116 PHE A O 1
ATOM 826 N N . ASP A 1 117 ? -11.949 5.316 17.608 1.00 97.44 117 ASP A N 1
ATOM 827 C CA . ASP A 1 117 ? -12.492 4.443 18.645 1.00 97.44 117 ASP A CA 1
ATOM 828 C C . ASP A 1 117 ? -13.921 4.049 18.276 1.00 97.44 117 ASP A C 1
ATOM 830 O O . ASP A 1 117 ? -14.803 4.909 18.192 1.00 97.44 117 ASP A O 1
ATOM 834 N N . HIS A 1 118 ? -14.134 2.758 18.034 1.00 97.25 118 HIS A N 1
ATOM 835 C CA . HIS A 1 118 ? -15.417 2.228 17.584 1.00 97.25 118 HIS A CA 1
ATOM 836 C C . HIS A 1 118 ? -16.385 1.943 18.742 1.00 97.25 118 HIS A C 1
ATOM 838 O O . HIS A 1 118 ? -17.522 1.539 18.499 1.00 97.25 118 HIS A O 1
ATOM 844 N N . GLY A 1 119 ? -15.952 2.106 20.002 1.00 96.06 119 GLY A N 1
ATOM 845 C CA . GLY A 1 119 ? -16.784 1.879 21.188 1.00 96.06 119 GLY A CA 1
ATOM 846 C C . GLY A 1 119 ? -17.202 0.420 21.406 1.00 96.06 119 GLY A C 1
ATOM 847 O O . GLY A 1 119 ? -18.100 0.153 22.202 1.00 96.06 119 GLY A O 1
ATOM 848 N N . ASN A 1 120 ? -16.568 -0.521 20.704 1.00 96.25 120 ASN A N 1
ATOM 849 C CA . ASN A 1 120 ? -16.895 -1.949 20.708 1.00 96.25 120 ASN A CA 1
ATOM 850 C C . ASN A 1 120 ? -15.696 -2.830 21.101 1.00 96.25 120 ASN A C 1
ATOM 852 O O . ASN A 1 120 ? -15.680 -4.008 20.773 1.00 96.25 120 ASN A O 1
ATOM 856 N N . GLY A 1 121 ? -14.677 -2.261 21.752 1.00 96.62 121 GLY A N 1
ATOM 857 C CA . GLY A 1 121 ? -13.438 -2.971 22.087 1.00 96.62 121 GLY A CA 1
ATOM 858 C C . GLY A 1 121 ? -12.396 -2.987 20.963 1.00 96.62 121 GLY A C 1
ATOM 859 O O . GLY A 1 121 ? -11.287 -3.467 21.187 1.00 96.62 121 GLY A O 1
ATOM 860 N N . ALA A 1 122 ? -12.702 -2.429 19.786 1.00 97.94 122 ALA A N 1
ATOM 861 C CA . ALA A 1 122 ? -11.747 -2.240 18.700 1.00 97.94 122 ALA A CA 1
ATOM 862 C C . ALA A 1 122 ? -11.445 -0.756 18.438 1.00 97.94 122 ALA A C 1
ATOM 864 O O . ALA A 1 122 ? -12.310 0.115 18.576 1.00 97.94 122 ALA A O 1
ATOM 865 N N . GLN A 1 123 ? -10.217 -0.476 18.007 1.00 98.06 123 GLN A N 1
ATOM 866 C CA . GLN A 1 123 ? -9.778 0.841 17.553 1.00 98.06 123 GLN A CA 1
ATOM 867 C C . GLN A 1 123 ? -9.041 0.717 16.219 1.00 98.06 123 GLN A C 1
ATOM 869 O O . GLN A 1 123 ? -8.164 -0.129 16.091 1.00 98.06 123 GLN A O 1
ATOM 874 N N . THR A 1 124 ? -9.337 1.582 15.251 1.00 97.62 124 THR A N 1
ATOM 875 C CA . THR A 1 124 ? -8.575 1.660 13.995 1.00 97.62 124 THR A CA 1
ATOM 876 C C . THR A 1 124 ? -7.546 2.787 14.072 1.00 97.62 124 THR A C 1
ATOM 878 O O . THR A 1 124 ? -7.854 3.915 14.468 1.00 97.62 124 THR A O 1
ATOM 881 N N . VAL A 1 125 ? -6.313 2.490 13.675 1.00 97.12 125 VAL A N 1
ATOM 882 C CA . VAL A 1 125 ? -5.157 3.388 13.661 1.00 97.12 125 VAL A CA 1
ATOM 883 C C . VAL A 1 125 ? -4.506 3.356 12.275 1.00 97.12 125 VAL A C 1
ATOM 885 O O . VAL A 1 125 ? -3.605 2.552 12.020 1.00 97.12 125 VAL A O 1
ATOM 888 N N . PRO A 1 126 ? -4.945 4.215 11.341 1.00 96.44 126 PRO A N 1
ATOM 889 C CA . PRO A 1 126 ? -4.317 4.307 10.032 1.00 96.44 126 PRO A CA 1
ATOM 890 C C . PRO A 1 126 ? -2.994 5.075 10.113 1.00 96.44 126 PRO A C 1
ATOM 892 O O . PRO A 1 126 ? -2.918 6.164 10.692 1.00 96.44 126 PRO A O 1
ATOM 895 N N . LEU A 1 127 ? -1.954 4.511 9.504 1.00 96.38 127 LEU A N 1
ATOM 896 C CA . LEU A 1 127 ? -0.595 5.041 9.479 1.00 96.38 127 LEU A CA 1
ATOM 897 C C . LEU A 1 127 ? -0.185 5.338 8.034 1.00 96.38 127 LEU A C 1
ATOM 899 O O . LEU A 1 127 ? -0.172 4.441 7.191 1.00 96.38 127 LEU A O 1
ATOM 903 N N . LEU A 1 128 ? 0.154 6.599 7.757 1.00 97.00 128 LEU A N 1
ATOM 904 C CA . LEU A 1 128 ? 0.638 7.033 6.444 1.00 97.00 128 LEU A CA 1
ATOM 905 C C . LEU A 1 128 ? 2.131 6.701 6.308 1.00 97.00 128 LEU A C 1
ATOM 907 O O . LEU A 1 128 ? 2.935 7.121 7.149 1.00 97.00 128 LEU A O 1
ATOM 911 N N . LYS A 1 129 ? 2.497 5.957 5.263 1.00 96.44 129 LYS A N 1
ATOM 912 C CA . LYS A 1 129 ? 3.875 5.522 5.002 1.00 96.44 129 LYS A CA 1
ATOM 913 C C . LYS A 1 129 ? 4.615 6.487 4.076 1.00 96.44 129 LYS A C 1
ATOM 915 O O . LYS A 1 129 ? 4.002 7.274 3.353 1.00 96.44 129 LYS A O 1
ATOM 920 N N . ASP A 1 130 ? 5.941 6.452 4.124 1.00 95.31 130 ASP A N 1
ATOM 921 C CA . ASP A 1 130 ? 6.827 7.333 3.351 1.00 95.31 130 ASP A CA 1
ATOM 922 C C . ASP A 1 130 ? 6.753 7.132 1.827 1.00 95.31 130 ASP A C 1
ATOM 924 O O . ASP A 1 130 ? 7.055 8.052 1.071 1.00 95.31 130 ASP A O 1
ATOM 928 N N . ASP A 1 131 ? 6.274 5.974 1.378 1.00 94.94 131 ASP A N 1
ATOM 929 C CA . ASP A 1 131 ? 6.065 5.636 -0.028 1.00 94.94 131 ASP A CA 1
ATOM 930 C C . ASP A 1 131 ? 4.644 5.923 -0.548 1.00 94.94 131 ASP A C 1
ATOM 932 O O . ASP A 1 131 ? 4.355 5.670 -1.718 1.00 94.94 131 ASP A O 1
ATOM 936 N N . GLY A 1 132 ? 3.766 6.478 0.295 1.00 95.62 132 GLY A N 1
ATOM 937 C CA . GLY A 1 132 ? 2.379 6.807 -0.049 1.00 95.62 132 GLY A CA 1
ATOM 938 C C . GLY A 1 132 ? 1.385 5.662 0.176 1.00 95.62 132 GLY A C 1
ATOM 939 O O . GLY A 1 132 ? 0.181 5.848 -0.016 1.00 95.62 132 GLY A O 1
ATOM 940 N N . SER A 1 133 ? 1.848 4.492 0.620 1.00 97.69 133 SER A N 1
ATOM 941 C CA . SER A 1 133 ? 0.967 3.436 1.118 1.00 97.69 133 SER A CA 1
ATOM 942 C C . SER A 1 133 ? 0.353 3.814 2.476 1.00 97.69 133 SER A C 1
ATOM 944 O O . SER A 1 133 ? 0.830 4.707 3.187 1.00 97.69 133 SER A O 1
ATOM 946 N N . VAL A 1 134 ? -0.737 3.144 2.850 1.00 97.62 134 VAL A N 1
ATOM 947 C CA . VAL A 1 134 ? -1.410 3.345 4.139 1.00 97.62 134 VAL A CA 1
ATOM 948 C C . VAL A 1 134 ? -1.622 2.008 4.817 1.00 97.62 134 VAL A C 1
ATOM 950 O O . VAL A 1 134 ? -2.224 1.103 4.245 1.00 97.62 134 VAL A O 1
ATOM 953 N N . GLN A 1 135 ? -1.154 1.891 6.056 1.00 97.25 135 GLN A N 1
ATOM 954 C CA . GLN A 1 135 ? -1.386 0.711 6.879 1.00 97.25 135 GLN A CA 1
ATOM 955 C C . GLN A 1 135 ? -2.511 0.995 7.873 1.00 97.25 135 GLN A C 1
ATOM 957 O O . GLN A 1 135 ? -2.354 1.800 8.789 1.00 97.25 135 GLN A O 1
ATOM 962 N N . VAL A 1 136 ? -3.665 0.372 7.658 1.00 96.81 136 VAL A N 1
ATOM 963 C CA . VAL A 1 136 ? -4.889 0.545 8.442 1.00 96.81 136 VAL A CA 1
ATOM 964 C C . VAL A 1 136 ? -4.892 -0.483 9.569 1.00 96.81 136 VAL A C 1
ATOM 966 O O . VAL A 1 136 ? -5.541 -1.518 9.486 1.00 96.81 136 VAL A O 1
ATOM 969 N N . THR A 1 137 ? -4.115 -0.227 10.619 1.00 96.56 137 THR A N 1
ATOM 970 C CA . THR A 1 137 ? -4.024 -1.181 11.734 1.00 96.56 137 THR A CA 1
ATOM 971 C C . THR A 1 137 ? -5.275 -1.142 12.606 1.00 96.56 137 THR A C 1
ATOM 973 O O . THR A 1 137 ? -5.778 -0.067 12.921 1.00 96.56 137 THR A O 1
ATOM 976 N N . THR A 1 138 ? -5.758 -2.299 13.034 1.00 98.12 138 THR A N 1
ATOM 977 C CA . THR A 1 138 ? -6.880 -2.458 13.958 1.00 98.12 138 THR A CA 1
ATOM 978 C C . THR A 1 138 ? -6.366 -3.068 15.254 1.00 98.12 138 THR A C 1
ATOM 980 O O . THR A 1 138 ? -5.770 -4.142 15.251 1.00 98.12 138 THR A O 1
ATOM 983 N N . VAL A 1 139 ? -6.594 -2.389 16.374 1.00 98.44 139 VAL A N 1
ATOM 984 C CA . VAL A 1 139 ? -6.254 -2.852 17.720 1.00 98.44 139 VAL A CA 1
ATOM 985 C C . VAL A 1 139 ? -7.510 -3.411 18.376 1.00 98.44 139 VAL A C 1
ATOM 987 O O . VAL A 1 139 ? -8.471 -2.678 18.605 1.00 98.44 139 VAL A O 1
ATOM 990 N N . LEU A 1 140 ? -7.489 -4.696 18.714 1.00 98.56 140 LEU A N 1
ATOM 991 C CA . LEU A 1 140 ? -8.519 -5.380 19.486 1.00 98.56 140 LEU A CA 1
ATOM 992 C C . LEU A 1 140 ? -8.099 -5.393 20.955 1.00 98.56 140 LEU A C 1
ATOM 994 O O . LEU A 1 140 ? -7.177 -6.116 21.334 1.00 98.56 140 LEU A O 1
ATOM 998 N N . ALA A 1 141 ? -8.740 -4.571 21.782 1.00 97.69 141 ALA A N 1
ATOM 999 C CA . ALA A 1 141 ? -8.326 -4.345 23.165 1.00 97.69 141 ALA A CA 1
ATOM 1000 C C . ALA A 1 141 ? -8.547 -5.568 24.066 1.00 97.69 141 ALA A C 1
ATOM 1002 O O . ALA A 1 141 ? -7.766 -5.801 24.988 1.00 97.69 141 ALA A O 1
ATOM 1003 N N . ASP A 1 142 ? -9.604 -6.337 23.803 1.00 96.00 142 ASP A N 1
ATOM 1004 C CA . ASP A 1 142 ? -9.991 -7.508 24.583 1.00 96.00 142 ASP A CA 1
ATOM 1005 C C . ASP A 1 142 ? -10.916 -8.450 23.785 1.00 96.00 142 ASP A C 1
ATOM 1007 O O . ASP A 1 142 ? -11.250 -8.209 22.624 1.00 96.00 142 ASP A O 1
ATOM 1011 N N . ALA A 1 143 ? -11.335 -9.548 24.419 1.00 96.06 143 ALA A N 1
ATOM 1012 C CA . ALA A 1 143 ? -12.167 -10.586 23.812 1.00 96.06 143 ALA A CA 1
ATOM 1013 C C . ALA A 1 143 ? -13.600 -10.145 23.444 1.00 96.06 143 ALA A C 1
ATOM 1015 O O . ALA A 1 143 ? -14.320 -10.933 22.837 1.00 96.06 143 ALA A O 1
ATOM 1016 N N . SER A 1 144 ? -14.036 -8.937 23.822 1.00 96.00 144 SER A N 1
ATOM 1017 C CA . SER A 1 144 ? -15.331 -8.379 23.410 1.00 96.00 144 SER A CA 1
ATOM 1018 C C . SER A 1 144 ? -15.294 -7.678 22.050 1.00 96.00 144 SER A C 1
ATOM 1020 O O . SER A 1 144 ? -16.362 -7.403 21.499 1.00 96.00 144 SER A O 1
ATOM 1022 N N . ALA A 1 145 ? -14.097 -7.422 21.505 1.00 98.19 145 ALA A N 1
ATOM 1023 C CA . ALA A 1 145 ? -13.930 -6.869 20.167 1.00 98.19 145 ALA A CA 1
ATOM 1024 C C . ALA A 1 145 ? -14.582 -7.775 19.096 1.00 98.19 145 ALA A C 1
ATOM 1026 O O . ALA A 1 145 ? -14.579 -9.000 19.257 1.00 98.19 145 ALA A O 1
ATOM 1027 N N . PRO A 1 146 ? -15.157 -7.209 18.016 1.00 98.25 146 PRO A N 1
ATOM 1028 C CA . PRO A 1 146 ? -15.683 -7.996 16.903 1.00 98.25 146 PRO A CA 1
ATOM 1029 C C . PRO A 1 146 ? -14.599 -8.840 16.229 1.00 98.25 146 PRO A C 1
ATOM 1031 O O . PRO A 1 146 ? -13.443 -8.444 16.185 1.00 98.25 146 PRO A O 1
ATOM 1034 N N . THR A 1 147 ? -14.987 -9.957 15.617 1.00 98.44 147 THR A N 1
ATOM 1035 C CA . THR A 1 147 ? -14.054 -10.802 14.852 1.00 98.44 147 THR A CA 1
ATOM 1036 C C . THR A 1 147 ? -13.993 -10.446 13.366 1.00 98.44 147 THR A C 1
ATOM 1038 O O . THR A 1 147 ? -13.169 -11.008 12.656 1.00 98.44 147 THR A O 1
ATOM 1041 N N . GLU A 1 148 ? -14.866 -9.562 12.877 1.00 98.56 148 GLU A N 1
ATOM 1042 C CA . GLU A 1 148 ? -15.013 -9.223 11.456 1.00 98.56 148 GLU A CA 1
ATOM 1043 C C . GLU A 1 148 ? -14.893 -7.710 11.244 1.00 98.56 148 GLU A C 1
ATOM 1045 O O . GLU A 1 148 ? -15.547 -6.923 11.935 1.00 98.56 148 GLU A O 1
ATOM 1050 N N . TYR A 1 149 ? -14.061 -7.315 10.279 1.00 98.56 149 TYR A N 1
ATOM 1051 C CA . TYR A 1 149 ? -13.731 -5.925 9.970 1.00 98.56 149 TYR A CA 1
ATOM 1052 C C . TYR A 1 149 ? -13.895 -5.664 8.478 1.00 98.56 149 TYR A C 1
ATOM 1054 O O . TYR A 1 149 ? -13.102 -6.140 7.669 1.00 98.56 149 TYR A O 1
ATOM 1062 N N . GLU A 1 150 ? -14.942 -4.923 8.122 1.00 98.19 150 GLU A N 1
ATOM 1063 C CA . GLU A 1 150 ? -15.320 -4.653 6.735 1.00 98.19 150 GLU A CA 1
ATOM 1064 C C . GLU A 1 150 ? -14.662 -3.373 6.198 1.00 98.19 150 GLU A C 1
ATOM 1066 O O . GLU A 1 150 ? -14.813 -2.291 6.771 1.00 98.19 150 GLU A O 1
ATOM 1071 N N . TYR A 1 151 ? -13.963 -3.502 5.072 1.00 98.06 151 TYR A N 1
ATOM 1072 C CA . TYR A 1 151 ? -13.315 -2.427 4.330 1.00 98.06 151 TYR A CA 1
ATOM 1073 C C . TYR A 1 151 ? -13.939 -2.331 2.936 1.00 98.06 151 TYR A C 1
ATOM 1075 O O . TYR A 1 151 ? -13.819 -3.253 2.126 1.00 98.06 151 TYR A O 1
ATOM 1083 N N . GLU A 1 152 ? -14.586 -1.210 2.627 1.00 97.50 152 GLU A N 1
ATOM 1084 C CA . GLU A 1 152 ? -15.171 -0.996 1.299 1.00 97.50 152 GLU A CA 1
ATOM 1085 C C . GLU A 1 152 ? -14.215 -0.201 0.420 1.00 97.50 152 GLU A C 1
ATOM 1087 O O . GLU A 1 152 ? -13.899 0.954 0.719 1.00 97.50 152 GLU A O 1
ATOM 1092 N N . PHE A 1 153 ? -13.779 -0.804 -0.682 1.00 97.81 153 PHE A N 1
ATOM 1093 C CA . PHE A 1 153 ? -12.907 -0.155 -1.648 1.00 97.81 153 PHE A CA 1
ATOM 1094 C C . PHE A 1 153 ? -13.709 0.490 -2.770 1.00 97.81 153 PHE A C 1
ATOM 1096 O O . PHE A 1 153 ? -14.724 -0.031 -3.238 1.00 97.81 153 PHE A O 1
ATOM 1103 N N . SER A 1 154 ? -13.206 1.625 -3.238 1.00 95.75 154 SER A N 1
ATOM 1104 C CA . SER A 1 154 ? -13.759 2.342 -4.378 1.00 95.75 154 SER A CA 1
ATOM 1105 C C . SER A 1 154 ? -12.660 3.056 -5.160 1.00 95.75 154 SER A C 1
ATOM 1107 O O . SER A 1 154 ? -11.727 3.617 -4.589 1.00 95.75 154 SER A O 1
ATOM 1109 N N . ASP A 1 155 ? -12.802 3.039 -6.476 1.00 92.50 155 ASP A N 1
ATOM 1110 C CA . ASP A 1 155 ? -12.112 3.883 -7.450 1.00 92.50 155 ASP A CA 1
ATOM 1111 C C . ASP A 1 155 ? -13.015 3.929 -8.702 1.00 92.50 155 ASP A C 1
ATOM 1113 O O . ASP A 1 155 ? -13.719 2.944 -8.950 1.00 92.50 155 ASP A O 1
ATOM 1117 N N . PRO A 1 156 ? -13.067 5.026 -9.489 1.00 81.88 156 PRO A N 1
ATOM 1118 C CA . PRO A 1 156 ? -13.918 5.085 -10.678 1.00 81.88 156 PRO A CA 1
ATOM 1119 C C . PRO A 1 156 ? -13.687 3.963 -11.701 1.00 81.88 156 PRO A C 1
ATOM 1121 O O . PRO A 1 156 ? -14.591 3.684 -12.488 1.00 81.88 156 PRO A O 1
ATOM 1124 N N . GLY A 1 157 ? -12.500 3.354 -11.718 1.00 90.62 157 GLY A N 1
ATOM 1125 C CA . GLY A 1 157 ? -12.148 2.227 -12.572 1.00 90.62 157 GLY A CA 1
ATOM 1126 C C . GLY A 1 157 ? -12.223 0.857 -11.897 1.00 90.62 157 GLY A C 1
ATOM 1127 O O . GLY A 1 157 ? -12.105 -0.133 -12.612 1.00 90.62 157 GLY A O 1
ATOM 1128 N N . LEU A 1 158 ? -12.415 0.763 -10.575 1.00 95.81 158 LEU A N 1
ATOM 1129 C CA . LEU A 1 158 ? -12.412 -0.519 -9.859 1.00 95.81 158 LEU A CA 1
ATOM 1130 C C . LEU A 1 158 ? -13.593 -1.398 -10.288 1.00 95.81 158 LEU A C 1
ATOM 1132 O O . LEU A 1 158 ? -14.752 -1.043 -10.085 1.00 95.81 158 LEU A O 1
ATOM 1136 N N . ASP A 1 159 ? -13.277 -2.570 -10.835 1.00 94.88 159 ASP A N 1
ATOM 1137 C CA . ASP A 1 159 ? -14.255 -3.580 -11.254 1.00 94.88 159 ASP A CA 1
ATOM 1138 C C . ASP A 1 159 ? -14.287 -4.755 -10.273 1.00 94.88 159 ASP A C 1
ATOM 1140 O O . ASP A 1 159 ? -15.354 -5.204 -9.852 1.00 94.88 159 ASP A O 1
ATOM 1144 N N . ARG A 1 160 ? -13.109 -5.249 -9.868 1.00 95.12 160 ARG A N 1
ATOM 1145 C CA . ARG A 1 160 ? -13.004 -6.416 -8.985 1.00 95.12 160 ARG A CA 1
ATOM 1146 C C . ARG A 1 160 ? -11.746 -6.412 -8.130 1.00 95.12 160 ARG A C 1
ATOM 1148 O O . ARG A 1 160 ? -10.709 -5.872 -8.513 1.00 95.12 160 ARG A O 1
ATOM 1155 N N . ILE A 1 161 ? -11.825 -7.127 -7.014 1.00 97.56 161 ILE A N 1
ATOM 1156 C CA . ILE A 1 161 ? -10.681 -7.462 -6.166 1.00 97.56 161 ILE A CA 1
ATOM 1157 C C . ILE A 1 161 ? -10.402 -8.958 -6.316 1.00 97.56 161 ILE A C 1
ATOM 1159 O O . ILE A 1 161 ? -11.302 -9.784 -6.173 1.00 97.56 161 ILE A O 1
ATOM 1163 N N . SER A 1 162 ? -9.164 -9.325 -6.644 1.00 95.00 162 SER A N 1
ATOM 1164 C CA . SER A 1 162 ? -8.741 -10.728 -6.731 1.00 95.00 162 SER A CA 1
ATOM 1165 C C . SER A 1 162 ? -7.763 -11.076 -5.623 1.00 95.00 162 SER A C 1
ATOM 1167 O O . SER A 1 162 ? -6.805 -10.337 -5.421 1.00 95.00 162 SER A O 1
ATOM 1169 N N . GLN A 1 163 ? -7.959 -12.222 -4.982 1.00 94.75 163 GLN A N 1
ATOM 1170 C CA . GLN A 1 163 ? -7.034 -12.775 -3.998 1.00 94.75 163 GLN A CA 1
ATOM 1171 C C . GLN A 1 163 ? -6.152 -13.852 -4.639 1.00 94.75 163 GLN A C 1
ATOM 1173 O O . GLN A 1 163 ? -6.657 -14.682 -5.401 1.00 94.75 163 GLN A O 1
ATOM 1178 N N . ASP A 1 164 ? -4.852 -13.830 -4.352 1.00 90.69 164 ASP A N 1
ATOM 1179 C CA . ASP A 1 164 ? -3.925 -14.891 -4.757 1.00 90.69 164 ASP A CA 1
ATOM 1180 C C . ASP A 1 164 ? -3.772 -15.991 -3.688 1.00 90.69 164 ASP A C 1
ATOM 1182 O O . ASP A 1 164 ? -4.418 -15.968 -2.640 1.00 90.69 164 ASP A O 1
ATOM 1186 N N . GLU A 1 165 ? -2.945 -17.000 -3.976 1.00 89.12 165 GLU A N 1
ATOM 1187 C CA . GLU A 1 165 ? -2.719 -18.146 -3.081 1.00 89.12 165 GLU A CA 1
ATOM 1188 C C . GLU A 1 165 ? -2.027 -17.760 -1.762 1.00 89.12 165 GLU A 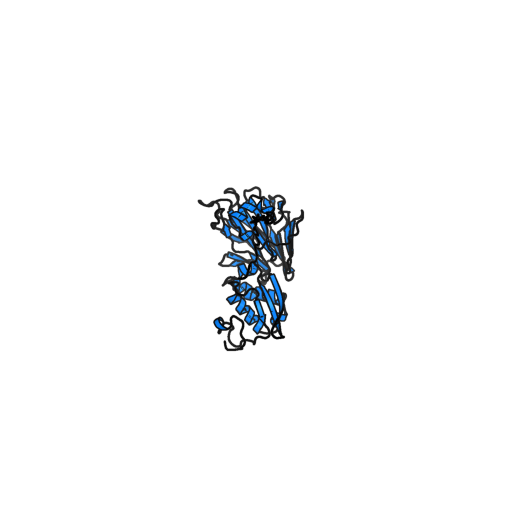C 1
ATOM 1190 O O . GLU A 1 165 ? -2.184 -18.469 -0.769 1.00 89.12 165 GLU A O 1
ATOM 1195 N N . ASP A 1 166 ? -1.306 -16.636 -1.742 1.00 87.44 166 ASP A N 1
ATOM 1196 C CA . ASP A 1 166 ? -0.599 -16.113 -0.570 1.00 87.44 166 ASP A CA 1
ATOM 1197 C C . ASP A 1 166 ? -1.479 -15.143 0.247 1.00 87.44 166 ASP A C 1
ATOM 1199 O O . ASP A 1 166 ? -1.060 -14.633 1.287 1.00 87.44 166 ASP A O 1
ATOM 1203 N N . GLY A 1 167 ? -2.717 -14.898 -0.196 1.00 91.88 167 GLY A N 1
ATOM 1204 C CA . GLY A 1 167 ? -3.697 -14.056 0.484 1.00 91.88 167 GLY A CA 1
ATOM 1205 C C . GLY A 1 167 ? -3.589 -12.564 0.165 1.00 91.88 167 GLY A C 1
ATOM 1206 O O . GLY A 1 167 ? -4.344 -11.782 0.747 1.00 91.88 167 GLY A O 1
ATOM 1207 N N . VAL A 1 168 ? -2.705 -12.165 -0.756 1.00 93.50 168 VAL A N 1
ATOM 1208 C CA . VAL A 1 168 ? -2.587 -10.783 -1.240 1.00 93.50 168 VAL A CA 1
ATOM 1209 C C . VAL A 1 168 ? -3.787 -10.453 -2.119 1.00 93.50 168 VAL A C 1
ATOM 1211 O O . VAL A 1 168 ? -4.194 -11.246 -2.971 1.00 93.50 168 VAL A O 1
ATOM 1214 N N . LEU A 1 169 ? -4.343 -9.256 -1.941 1.00 95.69 169 LEU A N 1
ATOM 1215 C CA . LEU A 1 169 ? -5.431 -8.760 -2.776 1.00 95.69 169 LEU A CA 1
ATOM 1216 C C . LEU A 1 169 ? -4.884 -7.824 -3.849 1.00 95.69 169 LEU A C 1
ATOM 1218 O O . LEU A 1 169 ? -4.071 -6.948 -3.569 1.00 95.69 169 LEU A O 1
ATOM 1222 N N . THR A 1 170 ? -5.358 -7.976 -5.078 1.00 95.31 170 THR A N 1
ATOM 1223 C CA . THR A 1 170 ? -5.074 -7.069 -6.194 1.00 95.31 170 THR A CA 1
ATOM 1224 C C . THR A 1 170 ? -6.360 -6.380 -6.623 1.00 95.31 170 THR A C 1
ATOM 1226 O O . THR A 1 170 ? -7.356 -7.048 -6.908 1.00 95.31 170 THR A O 1
ATOM 1229 N N . LEU A 1 171 ? -6.329 -5.050 -6.684 1.00 96.88 171 LEU A N 1
ATOM 1230 C CA . LEU A 1 171 ? -7.428 -4.221 -7.165 1.00 96.88 171 LEU A CA 1
ATOM 1231 C C . LEU A 1 171 ? -7.282 -4.055 -8.677 1.00 96.88 171 LEU A C 1
ATOM 1233 O O . LEU A 1 171 ? -6.224 -3.632 -9.156 1.00 96.88 171 LEU A O 1
ATOM 1237 N N . LEU A 1 172 ? -8.329 -4.411 -9.418 1.00 95.06 172 LEU A N 1
ATOM 1238 C CA . LEU A 1 172 ? -8.293 -4.494 -10.873 1.00 95.06 172 LEU A CA 1
ATOM 1239 C C . LEU A 1 172 ? -9.421 -3.688 -11.513 1.00 95.06 172 LEU A C 1
ATOM 1241 O O . LEU A 1 172 ? -10.564 -3.725 -11.050 1.00 95.06 172 LEU A O 1
ATOM 1245 N N . ASP A 1 173 ? -9.094 -3.016 -12.614 1.00 94.69 173 ASP A N 1
ATOM 1246 C CA . ASP A 1 173 ? -10.095 -2.442 -13.509 1.00 94.69 173 ASP A CA 1
ATOM 1247 C C . ASP A 1 173 ? -10.752 -3.504 -14.410 1.00 94.69 173 ASP A C 1
ATOM 1249 O O . ASP A 1 173 ? -10.378 -4.685 -14.408 1.00 94.69 173 ASP A O 1
ATOM 1253 N N . SER A 1 174 ? -11.737 -3.077 -15.205 1.00 93.62 174 SER A N 1
ATOM 1254 C CA . SER A 1 174 ? -12.499 -3.952 -16.105 1.00 93.62 174 SER A CA 1
ATOM 1255 C C . SER A 1 174 ? -11.661 -4.614 -17.206 1.00 93.62 174 SER A C 1
ATOM 1257 O O . SER A 1 174 ? -12.058 -5.647 -17.745 1.00 93.62 174 SER A O 1
ATOM 1259 N N . ASP A 1 175 ? -10.506 -4.039 -17.549 1.00 92.25 175 ASP A N 1
ATOM 1260 C CA . ASP A 1 175 ? -9.562 -4.581 -18.531 1.00 92.25 175 ASP A CA 1
ATOM 1261 C C . ASP A 1 175 ? -8.492 -5.477 -17.869 1.00 92.25 175 ASP A C 1
ATOM 1263 O O . ASP A 1 175 ? -7.621 -6.034 -18.547 1.00 92.25 175 ASP A O 1
ATOM 1267 N N . GLY A 1 176 ? -8.557 -5.657 -16.544 1.00 90.56 176 GLY A N 1
ATOM 1268 C CA . GLY A 1 176 ? -7.555 -6.368 -15.752 1.00 90.56 176 GLY A CA 1
ATOM 1269 C C . GLY A 1 176 ? -6.295 -5.543 -15.480 1.00 90.56 176 GLY A C 1
ATOM 1270 O O . GLY A 1 176 ? -5.254 -6.113 -15.141 1.00 90.56 176 GLY A O 1
ATOM 1271 N N . GLY A 1 177 ? -6.364 -4.223 -15.649 1.00 91.56 177 GLY A N 1
ATOM 1272 C CA . GLY A 1 177 ? -5.325 -3.280 -15.265 1.00 91.56 177 GLY A CA 1
ATOM 1273 C C . GLY A 1 177 ? -5.188 -3.185 -13.748 1.00 91.56 177 GLY A C 1
ATOM 1274 O O . GLY A 1 177 ? -6.165 -3.217 -13.008 1.00 91.56 177 GLY A O 1
ATOM 1275 N N . TYR A 1 178 ? -3.944 -3.099 -13.280 1.00 92.62 178 TYR A N 1
ATOM 1276 C CA . TYR A 1 178 ? -3.610 -2.990 -11.862 1.00 92.62 178 TYR A CA 1
ATOM 1277 C C . TYR A 1 178 ? -3.863 -1.568 -11.351 1.00 92.62 178 TYR A C 1
ATOM 1279 O O . TYR A 1 178 ? -3.284 -0.610 -11.874 1.00 92.62 178 TYR A O 1
ATOM 1287 N N . LEU A 1 179 ? -4.685 -1.457 -10.307 1.00 95.06 179 LEU A N 1
ATOM 1288 C CA . LEU A 1 179 ? -5.010 -0.199 -9.626 1.00 95.06 179 LEU A CA 1
ATOM 1289 C C . LEU A 1 179 ? -4.290 -0.060 -8.278 1.00 95.06 179 LEU A C 1
ATOM 1291 O O . LEU A 1 179 ? -4.043 1.051 -7.825 1.00 95.06 179 LEU A O 1
ATOM 1295 N N . GLY A 1 180 ? -3.934 -1.181 -7.651 1.00 95.06 180 GLY A N 1
ATOM 1296 C CA . GLY A 1 180 ? -3.300 -1.238 -6.337 1.00 95.06 180 GLY A CA 1
ATOM 1297 C C . GLY A 1 180 ? -3.426 -2.632 -5.731 1.00 95.06 180 GLY A C 1
ATOM 1298 O O . GLY A 1 180 ? -3.846 -3.581 -6.401 1.00 95.06 180 GLY A O 1
ATOM 1299 N N . GLY A 1 181 ? -3.104 -2.764 -4.449 1.00 95.19 181 GLY A N 1
ATOM 1300 C CA . GLY A 1 181 ? -3.274 -4.027 -3.740 1.00 95.19 181 GLY A CA 1
ATOM 1301 C C . GLY A 1 181 ? -3.400 -3.875 -2.233 1.00 95.19 181 GLY A C 1
ATOM 1302 O O . GLY A 1 181 ? -3.184 -2.798 -1.682 1.0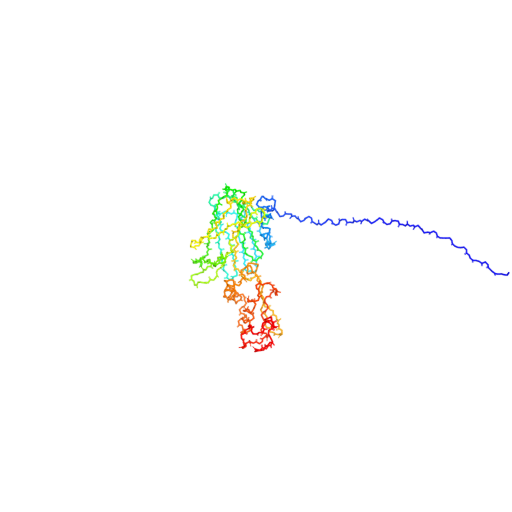0 95.19 181 GLY A O 1
ATOM 1303 N N . VAL A 1 182 ? -3.729 -4.984 -1.578 1.00 97.06 182 VAL A N 1
ATOM 1304 C CA . VAL A 1 182 ? -3.760 -5.122 -0.121 1.00 97.06 182 VAL A CA 1
ATOM 1305 C C . VAL A 1 182 ? -2.824 -6.261 0.284 1.00 97.06 182 VAL A C 1
ATOM 1307 O O . VAL A 1 182 ? -2.887 -7.353 -0.286 1.00 97.06 182 VAL A O 1
ATOM 1310 N N . GLY A 1 183 ? -1.947 -5.993 1.251 1.00 95.06 183 GLY A N 1
ATOM 1311 C CA . GLY A 1 183 ? -1.055 -6.961 1.879 1.00 95.06 183 GLY A CA 1
ATOM 1312 C C . GLY A 1 183 ? -1.834 -8.152 2.413 1.00 95.06 183 GLY A C 1
ATOM 1313 O O . GLY A 1 183 ? -2.966 -7.977 2.857 1.00 95.06 183 GLY A O 1
ATOM 1314 N N . ALA A 1 184 ? -1.245 -9.349 2.363 1.00 94.94 184 ALA A N 1
ATOM 1315 C CA . ALA A 1 184 ? -1.863 -10.540 2.936 1.00 94.94 184 ALA A CA 1
ATOM 1316 C C . ALA A 1 184 ? -2.230 -10.303 4.406 1.00 94.94 184 ALA A C 1
ATOM 1318 O O . ALA A 1 184 ? -1.446 -9.707 5.145 1.00 94.94 184 ALA A O 1
ATOM 1319 N N . ALA A 1 185 ? -3.412 -10.777 4.807 1.00 96.81 185 ALA A N 1
ATOM 1320 C CA . ALA A 1 185 ? -3.918 -10.580 6.158 1.00 96.81 185 ALA A CA 1
ATOM 1321 C C . ALA A 1 185 ? -2.937 -11.147 7.187 1.00 96.81 185 ALA A C 1
ATOM 1323 O O . ALA A 1 185 ? -2.539 -12.312 7.102 1.00 96.81 185 ALA A O 1
ATOM 1324 N N . TRP A 1 186 ? -2.612 -10.353 8.199 1.00 97.50 186 TRP A N 1
ATOM 1325 C CA . TRP A 1 186 ? -1.906 -10.834 9.377 1.00 97.50 186 TRP A CA 1
ATOM 1326 C C . TRP A 1 186 ? -2.502 -10.230 10.647 1.00 97.50 186 TRP A C 1
ATOM 1328 O O . TRP A 1 186 ? -3.120 -9.166 10.647 1.00 97.50 186 TRP A O 1
ATOM 1338 N N . ALA A 1 187 ? -2.332 -10.953 11.748 1.00 98.50 187 ALA A N 1
ATOM 1339 C CA . ALA A 1 187 ? -2.688 -10.484 13.072 1.00 98.50 187 ALA A CA 1
ATOM 1340 C C . ALA A 1 187 ? -1.675 -11.014 14.090 1.00 98.50 187 ALA A C 1
ATOM 1342 O O . ALA A 1 187 ? -1.194 -12.141 13.960 1.00 98.50 187 ALA A O 1
ATOM 1343 N N . LYS A 1 188 ? -1.336 -10.200 15.091 1.00 98.50 188 LYS A N 1
ATOM 1344 C CA . LYS A 1 188 ? -0.389 -10.526 16.162 1.00 98.50 188 LYS A CA 1
ATOM 1345 C C . LYS A 1 188 ? -0.976 -10.205 17.522 1.00 98.50 188 LYS A C 1
ATOM 1347 O O . LYS A 1 188 ? -1.597 -9.162 17.703 1.00 98.50 188 LYS A O 1
ATOM 1352 N N . ASP A 1 189 ? -0.782 -11.104 18.472 1.00 98.38 189 ASP A N 1
ATOM 1353 C CA . ASP A 1 189 ? -1.180 -10.898 19.859 1.00 98.38 189 ASP A CA 1
ATOM 1354 C C . ASP A 1 189 ? -0.140 -10.062 20.631 1.00 98.38 189 ASP A C 1
ATOM 1356 O O . ASP A 1 189 ? 0.918 -9.716 20.103 1.00 98.38 189 ASP A O 1
ATOM 1360 N N . ALA A 1 190 ? -0.419 -9.727 21.890 1.00 97.31 190 ALA A N 1
ATOM 1361 C CA . ALA A 1 190 ? 0.449 -8.870 22.700 1.00 97.31 190 ALA A CA 1
ATOM 1362 C C . ALA A 1 190 ? 1.827 -9.479 23.019 1.00 97.31 190 ALA A C 1
ATOM 1364 O O . ALA A 1 190 ? 2.703 -8.785 23.535 1.00 97.31 190 ALA A O 1
ATOM 1365 N N . GLU A 1 191 ? 2.024 -10.771 22.747 1.00 96.25 191 GLU A N 1
ATOM 1366 C CA . GLU A 1 191 ? 3.309 -11.463 22.865 1.00 96.25 191 GLU A CA 1
ATOM 1367 C C . GLU A 1 191 ? 4.016 -11.604 21.503 1.00 96.25 191 GLU A C 1
ATOM 1369 O O . GLU A 1 191 ? 5.055 -12.263 21.409 1.00 96.25 191 GLU A O 1
ATOM 1374 N N . GLY A 1 192 ? 3.462 -10.995 20.448 1.00 95.62 192 GLY A N 1
ATOM 1375 C CA . GLY A 1 192 ? 3.971 -11.031 19.079 1.00 95.62 192 GLY A CA 1
ATOM 1376 C C . GLY A 1 192 ? 3.692 -12.347 18.348 1.00 95.62 192 GLY A C 1
ATOM 1377 O O . GLY A 1 192 ? 4.303 -12.606 17.306 1.00 95.62 192 GLY A O 1
ATOM 1378 N N . ARG A 1 193 ? 2.811 -13.207 18.882 1.00 97.00 193 ARG A N 1
ATOM 1379 C CA . ARG A 1 193 ? 2.452 -14.488 18.255 1.00 97.00 193 ARG A CA 1
ATOM 1380 C C . ARG A 1 193 ? 1.395 -14.272 17.182 1.00 97.00 193 ARG A C 1
ATOM 1382 O O . ARG A 1 193 ? 0.471 -13.487 17.372 1.00 97.00 193 ARG A O 1
ATOM 1389 N N . ASP A 1 194 ? 1.516 -15.007 16.080 1.00 97.62 194 ASP A N 1
ATOM 1390 C CA . ASP A 1 194 ? 0.549 -14.929 14.986 1.00 97.62 194 ASP A CA 1
ATOM 1391 C C . ASP A 1 194 ? -0.831 -15.431 15.436 1.00 97.62 194 ASP A C 1
ATOM 1393 O O . ASP A 1 194 ? -0.965 -16.503 16.037 1.00 97.62 194 ASP A O 1
ATOM 1397 N N . VAL A 1 195 ? -1.858 -14.649 15.114 1.00 98.38 195 VAL A N 1
ATOM 1398 C CA . VAL A 1 195 ? -3.272 -14.975 15.312 1.00 98.38 195 VAL A CA 1
ATOM 1399 C C . VAL A 1 195 ? -3.860 -15.348 13.951 1.00 98.38 195 VAL A C 1
ATOM 1401 O O . VAL A 1 195 ? -3.651 -14.603 12.990 1.00 98.38 195 VAL A O 1
ATOM 1404 N N . PRO A 1 196 ? -4.591 -16.473 13.824 1.00 97.88 196 PRO A N 1
ATOM 1405 C CA . PRO A 1 196 ? -5.211 -16.835 12.557 1.00 97.88 196 PRO A CA 1
ATOM 1406 C C . PRO A 1 196 ? -6.136 -15.725 12.054 1.00 97.88 196 PRO A C 1
ATOM 1408 O O . PRO A 1 196 ? -6.988 -15.217 12.787 1.00 97.88 196 PRO A O 1
ATOM 1411 N N . THR A 1 197 ? -5.952 -15.345 10.795 1.00 98.38 197 THR A N 1
ATOM 1412 C CA . THR A 1 197 ? -6.745 -14.317 10.126 1.00 98.38 197 THR A CA 1
ATOM 1413 C C . THR A 1 197 ? -6.840 -14.617 8.635 1.00 98.38 197 THR A C 1
ATOM 1415 O O . THR A 1 197 ? -6.009 -15.345 8.085 1.00 98.38 197 THR A O 1
ATOM 1418 N N . ARG A 1 198 ? -7.871 -14.091 7.975 1.00 98.06 198 ARG A N 1
ATOM 1419 C CA . ARG A 1 198 ? -8.061 -14.193 6.521 1.00 98.06 198 ARG A CA 1
ATOM 1420 C C . ARG A 1 198 ? -8.865 -13.014 5.995 1.00 98.06 198 ARG A C 1
ATOM 1422 O O . ARG A 1 198 ? -9.622 -12.403 6.744 1.00 98.06 198 ARG A O 1
ATOM 1429 N N . TYR A 1 199 ? -8.771 -12.772 4.692 1.00 98.44 199 TYR A N 1
ATOM 1430 C CA . TYR A 1 199 ? -9.748 -11.947 3.987 1.00 98.44 199 TYR A CA 1
ATOM 1431 C C . TYR A 1 199 ? -10.854 -12.796 3.370 1.00 98.44 199 TYR A C 1
ATOM 1433 O O . TYR A 1 199 ? -10.596 -13.878 2.842 1.00 98.44 199 TYR A O 1
ATOM 1441 N N . GLU A 1 200 ? -12.062 -12.252 3.382 1.00 98.31 200 GLU A N 1
ATOM 1442 C CA . GLU A 1 200 ? -13.202 -12.684 2.586 1.00 98.31 200 GLU A CA 1
ATOM 1443 C C . GLU A 1 200 ? -13.590 -11.527 1.660 1.00 98.31 200 GLU A C 1
ATOM 1445 O O . GLU A 1 200 ? -13.755 -10.394 2.109 1.00 98.31 200 GLU A O 1
ATOM 1450 N N . VAL A 1 201 ? -13.668 -11.794 0.355 1.00 98.19 201 VAL A N 1
ATOM 1451 C CA . VAL A 1 201 ? -13.908 -10.766 -0.668 1.00 98.19 201 VAL A CA 1
ATOM 1452 C C . VAL A 1 201 ? -15.304 -10.947 -1.256 1.00 98.19 201 VAL A C 1
ATOM 1454 O O . VAL A 1 201 ? -15.600 -12.002 -1.820 1.00 98.19 201 VAL A O 1
ATOM 1457 N N . ASP A 1 202 ? -16.128 -9.902 -1.173 1.00 96.81 202 ASP A N 1
ATOM 1458 C CA . ASP A 1 202 ? -17.430 -9.806 -1.840 1.00 96.81 202 ASP A CA 1
ATOM 1459 C C . ASP A 1 202 ? -17.482 -8.530 -2.694 1.00 96.81 202 ASP A C 1
ATOM 1461 O O . ASP A 1 202 ? -17.590 -7.410 -2.194 1.00 96.81 202 ASP A O 1
ATOM 1465 N N . GLY A 1 203 ? -17.338 -8.688 -4.013 1.00 94.00 203 GLY A N 1
ATOM 1466 C CA . GLY A 1 203 ? -17.242 -7.564 -4.945 1.00 94.00 203 GLY A CA 1
ATOM 1467 C C . GLY A 1 203 ? -16.020 -6.680 -4.673 1.00 94.00 203 GLY A C 1
ATOM 1468 O O . GLY A 1 203 ? -14.881 -7.100 -4.891 1.00 94.00 203 GLY A O 1
ATOM 1469 N N . THR A 1 204 ? -16.265 -5.443 -4.234 1.00 96.00 204 THR A N 1
ATOM 1470 C CA . THR A 1 204 ? -15.231 -4.471 -3.830 1.00 96.00 204 THR A CA 1
ATOM 1471 C C . THR A 1 204 ? -15.137 -4.302 -2.312 1.00 96.00 204 THR A C 1
ATOM 1473 O O . THR A 1 204 ? -14.405 -3.438 -1.827 1.00 96.00 204 THR A O 1
ATOM 1476 N N . THR A 1 205 ? -15.854 -5.132 -1.558 1.00 97.44 205 THR A N 1
ATOM 1477 C CA . THR A 1 205 ? -15.806 -5.179 -0.100 1.00 97.44 205 THR A CA 1
ATOM 1478 C C . THR A 1 205 ? -14.872 -6.297 0.344 1.00 97.44 205 THR A C 1
ATOM 1480 O O . THR A 1 205 ? -14.945 -7.427 -0.145 1.00 97.44 205 THR A O 1
ATOM 1483 N N . VAL A 1 206 ? -13.976 -5.975 1.272 1.00 98.44 206 VAL A N 1
ATOM 1484 C CA . VAL A 1 206 ? -13.035 -6.917 1.880 1.00 98.44 206 VAL A CA 1
ATOM 1485 C C . VAL A 1 206 ? -13.315 -6.975 3.368 1.00 98.44 206 VAL A C 1
ATOM 1487 O O . VAL A 1 206 ? -13.161 -5.977 4.066 1.00 98.44 206 VAL A O 1
ATOM 1490 N N . THR A 1 207 ? -13.651 -8.155 3.867 1.00 98.69 207 THR A N 1
ATOM 1491 C CA . THR A 1 207 ? -13.788 -8.399 5.300 1.00 98.69 207 THR A CA 1
ATOM 1492 C C . THR A 1 207 ? -12.563 -9.136 5.802 1.00 98.69 207 THR A C 1
ATOM 1494 O O . THR A 1 207 ? -12.279 -10.246 5.354 1.00 98.69 207 THR A O 1
ATOM 1497 N N . GLN A 1 208 ? -11.830 -8.547 6.743 1.00 98.69 208 GLN A N 1
ATOM 1498 C CA . GLN A 1 208 ? -10.828 -9.292 7.493 1.00 98.69 208 GLN A CA 1
ATOM 1499 C C . GLN A 1 208 ? -11.499 -9.997 8.673 1.00 98.69 208 GLN A C 1
ATOM 1501 O O . GLN A 1 208 ? -12.144 -9.358 9.504 1.00 98.69 208 GLN A O 1
ATOM 1506 N N . VAL A 1 209 ? -11.328 -11.314 8.750 1.00 98.69 209 VAL A N 1
ATOM 1507 C CA . VAL A 1 209 ? -11.799 -12.142 9.861 1.00 98.69 209 VAL A CA 1
ATOM 1508 C C . VAL A 1 209 ? -10.610 -12.505 10.740 1.00 98.69 209 VAL A C 1
ATOM 1510 O O . VAL A 1 209 ? -9.697 -13.173 10.263 1.00 98.69 209 VAL A O 1
ATOM 1513 N N . VAL A 1 210 ? -10.634 -12.115 12.016 1.00 98.56 210 VAL A N 1
ATOM 1514 C CA . VAL A 1 210 ? -9.554 -12.352 12.987 1.00 98.56 210 VAL A CA 1
ATOM 1515 C C . VAL A 1 210 ? -10.028 -13.321 14.074 1.00 98.56 210 VAL A C 1
ATOM 1517 O O . VAL A 1 210 ? -10.942 -13.020 14.840 1.00 98.56 210 VAL A O 1
ATOM 1520 N N . GLU A 1 211 ? -9.385 -14.482 14.205 1.00 97.94 211 GLU A N 1
ATOM 1521 C CA . GLU A 1 211 ? -9.772 -15.540 15.157 1.00 97.94 211 GLU A CA 1
ATOM 1522 C C . GLU A 1 211 ? -9.190 -15.308 16.568 1.00 97.94 211 GLU A C 1
ATOM 1524 O O . GLU A 1 211 ? -8.575 -16.181 17.182 1.00 97.94 211 GLU A O 1
ATOM 1529 N N . HIS A 1 212 ? -9.381 -14.104 17.113 1.00 97.69 212 HIS A N 1
ATOM 1530 C CA . HIS A 1 212 ? -8.744 -13.655 18.360 1.00 97.69 212 HIS A CA 1
ATOM 1531 C C . HIS A 1 212 ? -9.446 -14.108 19.654 1.00 97.69 212 HIS A C 1
ATOM 1533 O O . HIS A 1 212 ? -9.004 -13.762 20.751 1.00 97.69 212 HIS A O 1
ATOM 1539 N N . THR A 1 213 ? -10.571 -14.819 19.562 1.00 96.31 213 THR A N 1
ATOM 1540 C CA . THR A 1 213 ? -11.329 -15.310 20.729 1.00 96.31 213 THR A CA 1
ATOM 1541 C C . THR A 1 213 ? -10.963 -16.745 21.114 1.00 96.31 213 THR A C 1
ATOM 1543 O O . THR A 1 213 ? -11.561 -17.310 22.031 1.00 96.31 213 THR A O 1
ATOM 1546 N N . ALA A 1 214 ? -10.023 -17.362 20.393 1.00 92.12 214 ALA A N 1
ATOM 1547 C CA . ALA A 1 214 ? -9.523 -18.693 20.700 1.00 92.12 214 ALA A CA 1
ATOM 1548 C C . ALA A 1 214 ? -8.746 -18.717 22.030 1.00 92.12 214 ALA A C 1
ATOM 1550 O O . ALA A 1 214 ? -8.191 -17.713 22.482 1.00 92.12 214 ALA A O 1
ATOM 1551 N N . GLU A 1 215 ? -8.695 -19.888 22.668 1.00 92.94 215 GLU A N 1
ATOM 1552 C CA . GLU A 1 215 ? -7.922 -20.075 23.897 1.00 92.94 215 GLU A CA 1
ATOM 1553 C C . GLU A 1 215 ? -6.426 -19.820 23.644 1.00 92.94 215 GLU A C 1
ATOM 1555 O O . GLU A 1 215 ? -5.859 -20.297 22.662 1.00 92.94 215 GLU A O 1
ATOM 1560 N N . GLY A 1 216 ? -5.779 -19.084 24.551 1.00 93.62 216 GLY A N 1
ATOM 1561 C CA . GLY A 1 216 ? -4.341 -18.812 24.486 1.00 93.62 216 GLY A CA 1
ATOM 1562 C C . GLY A 1 216 ? -3.936 -17.589 23.658 1.00 93.62 216 GLY A C 1
ATOM 1563 O O . GLY A 1 216 ? -2.736 -17.351 23.537 1.00 93.62 216 GLY A O 1
ATOM 1564 N N . ILE A 1 217 ? -4.888 -16.816 23.125 1.00 97.62 217 ILE A N 1
ATOM 1565 C CA . ILE A 1 217 ? -4.633 -15.485 22.551 1.00 97.62 217 ILE A CA 1
ATOM 1566 C C . ILE A 1 217 ? -4.508 -14.451 23.676 1.00 97.62 217 ILE A C 1
ATOM 1568 O O . ILE A 1 217 ? -5.331 -14.430 24.594 1.00 97.62 217 ILE A O 1
ATOM 1572 N N . VAL A 1 218 ? -3.480 -13.598 23.610 1.00 97.94 218 VAL A N 1
ATOM 1573 C CA . VAL A 1 218 ? -3.231 -12.549 24.611 1.00 97.94 218 VAL A CA 1
ATOM 1574 C C . VAL A 1 218 ? -3.501 -11.173 24.012 1.00 97.94 218 VAL A C 1
ATOM 1576 O O . VAL A 1 218 ? -2.808 -10.724 23.107 1.00 97.94 218 VAL A O 1
ATOM 1579 N N . HIS A 1 219 ? -4.499 -10.476 24.542 1.00 97.88 219 HIS A N 1
ATOM 1580 C CA . HIS A 1 219 ? -4.837 -9.118 24.120 1.00 97.88 219 HIS A CA 1
ATOM 1581 C C . HIS A 1 219 ? -3.880 -8.052 24.695 1.00 97.88 219 HIS A C 1
ATOM 1583 O O . HIS A 1 219 ? -3.332 -8.252 25.784 1.00 97.88 219 HIS A O 1
ATOM 1589 N N . PRO A 1 220 ? -3.712 -6.894 24.023 1.00 97.94 220 PRO A N 1
ATOM 1590 C CA . PRO A 1 220 ? -4.358 -6.516 22.765 1.00 97.94 220 PRO A CA 1
ATOM 1591 C C . PRO A 1 220 ? -3.817 -7.286 21.554 1.00 97.94 220 PRO A C 1
ATOM 1593 O O . PRO A 1 220 ? -2.635 -7.604 21.491 1.00 97.94 220 PRO A O 1
ATOM 1596 N N . VAL A 1 221 ? -4.697 -7.569 20.593 1.00 98.69 221 VAL A N 1
ATOM 1597 C CA . VAL A 1 221 ? -4.318 -8.100 19.274 1.00 98.69 221 VAL A CA 1
ATOM 1598 C C . VAL A 1 221 ? -4.253 -6.936 18.289 1.00 98.69 221 VAL A C 1
ATOM 1600 O O . VAL A 1 221 ? -5.068 -6.020 18.363 1.00 98.69 221 VAL A O 1
ATOM 1603 N N . VAL A 1 222 ? -3.291 -6.958 17.375 1.00 98.62 222 VAL A N 1
ATOM 1604 C CA . VAL A 1 222 ? -3.151 -5.998 16.277 1.00 98.62 222 VAL A CA 1
ATOM 1605 C C . VAL A 1 222 ? -3.323 -6.744 14.963 1.00 98.62 222 VAL A C 1
ATOM 1607 O O . VAL A 1 222 ? -2.684 -7.772 14.766 1.00 98.62 222 VAL A O 1
ATOM 1610 N N . ALA A 1 223 ? -4.160 -6.228 14.072 1.00 98.19 223 ALA A N 1
ATOM 1611 C CA . ALA A 1 223 ? -4.374 -6.758 12.728 1.00 98.19 223 ALA A CA 1
ATOM 1612 C C . ALA A 1 223 ? -4.240 -5.645 11.678 1.00 98.19 223 ALA A C 1
ATOM 1614 O O . ALA A 1 223 ? -4.389 -4.468 12.006 1.00 98.19 223 ALA A O 1
ATOM 1615 N N . ASP A 1 224 ? -3.931 -5.994 10.431 1.00 90.75 224 ASP A N 1
ATOM 1616 C CA . ASP A 1 224 ? -3.882 -5.057 9.297 1.00 90.75 224 ASP A CA 1
ATOM 1617 C C . ASP A 1 224 ? -5.157 -5.101 8.434 1.00 90.75 224 ASP A C 1
ATOM 1619 O O . ASP A 1 224 ? -5.986 -5.974 8.636 1.00 90.75 224 ASP A O 1
ATOM 1623 N N . PRO A 1 225 ? -5.371 -4.148 7.511 1.00 96.50 225 PRO A N 1
ATOM 1624 C CA . PRO A 1 225 ? -4.738 -4.279 6.194 1.00 96.50 225 PRO A CA 1
ATOM 1625 C C . PRO A 1 225 ? -3.669 -3.219 5.888 1.00 96.50 225 PRO A C 1
ATOM 1627 O O . PRO A 1 225 ? -3.751 -2.072 6.332 1.00 96.50 225 PRO A O 1
ATOM 1630 N N . TRP A 1 226 ? -2.687 -3.568 5.048 1.00 97.38 226 TRP A N 1
ATOM 1631 C CA . TRP A 1 226 ? -1.774 -2.612 4.400 1.00 97.38 226 TRP A CA 1
ATOM 1632 C C . TRP A 1 226 ? -2.146 -2.411 2.927 1.00 97.38 226 TRP A C 1
ATOM 1634 O O . TRP A 1 226 ? -2.193 -3.377 2.177 1.00 97.38 226 TRP A O 1
ATOM 1644 N N . LEU A 1 227 ? -2.413 -1.174 2.505 1.00 96.62 227 LEU A N 1
ATOM 1645 C CA . LEU A 1 227 ? -2.841 -0.810 1.150 1.00 96.62 227 LEU A CA 1
ATOM 1646 C C . LEU A 1 227 ? -1.768 0.031 0.448 1.00 96.62 227 LEU A C 1
ATOM 1648 O O . LEU A 1 227 ? -1.281 1.004 1.026 1.00 96.62 227 LEU A O 1
ATOM 1652 N N . GLY A 1 228 ? -1.468 -0.269 -0.816 1.00 96.06 228 GLY A N 1
ATOM 1653 C CA . GLY A 1 228 ? -0.577 0.546 -1.644 1.00 96.06 228 GLY A CA 1
ATOM 1654 C C . GLY A 1 228 ? -0.892 0.499 -3.141 1.00 96.06 228 GLY A C 1
ATOM 1655 O O . GLY A 1 228 ? -1.610 -0.377 -3.625 1.00 96.06 228 GLY A O 1
ATOM 1656 N N . ILE A 1 229 ? -0.351 1.481 -3.870 1.00 94.81 229 ILE A N 1
ATOM 1657 C CA . ILE A 1 229 ? -0.571 1.679 -5.312 1.00 94.81 229 ILE A CA 1
ATOM 1658 C C . ILE A 1 229 ? 0.760 1.566 -6.061 1.00 94.81 229 ILE A C 1
ATOM 1660 O O . ILE A 1 229 ? 0.978 0.581 -6.763 1.00 94.81 229 ILE A O 1
ATOM 1664 N N . ASP A 1 230 ? 1.661 2.539 -5.890 1.00 95.62 230 ASP A N 1
ATOM 1665 C CA . ASP A 1 230 ? 2.931 2.615 -6.620 1.00 95.62 230 ASP A CA 1
ATOM 1666 C C . ASP A 1 230 ? 3.936 1.534 -6.183 1.00 95.62 230 ASP A C 1
ATOM 1668 O O . ASP A 1 230 ? 4.249 1.389 -4.998 1.00 95.62 230 ASP A O 1
ATOM 1672 N N . LEU A 1 231 ? 4.500 0.803 -7.148 1.00 95.50 231 LEU A N 1
ATOM 1673 C CA . LEU A 1 231 ? 5.523 -0.227 -6.927 1.00 95.50 231 LEU A CA 1
ATOM 1674 C C . LEU A 1 231 ? 6.938 0.367 -6.853 1.00 95.50 231 LEU A C 1
ATOM 1676 O O . LEU A 1 231 ? 7.849 -0.261 -6.302 1.00 95.50 231 LEU A O 1
ATOM 1680 N N . PHE A 1 232 ? 7.134 1.575 -7.388 1.00 95.38 232 PHE A N 1
ATOM 1681 C CA . PHE A 1 232 ? 8.378 2.337 -7.295 1.00 95.38 232 PHE A CA 1
ATOM 1682 C C . PHE A 1 232 ? 8.155 3.667 -6.578 1.00 95.38 232 PHE A C 1
ATOM 1684 O O . PHE A 1 232 ? 7.357 4.487 -7.033 1.00 95.38 232 PHE A O 1
ATOM 1691 N N . SER A 1 233 ? 8.897 3.899 -5.491 1.00 93.81 233 SER A N 1
ATOM 1692 C CA . SER A 1 233 ? 8.879 5.172 -4.764 1.00 93.81 233 SER A CA 1
ATOM 1693 C C . SER A 1 233 ? 9.605 6.262 -5.534 1.00 93.81 233 SER A C 1
ATOM 1695 O O . SER A 1 233 ? 9.088 7.367 -5.594 1.00 93.81 233 SER A O 1
ATOM 1697 N N . GLU A 1 234 ? 10.750 5.932 -6.140 1.00 93.75 234 GLU A N 1
ATOM 1698 C CA . GLU A 1 234 ? 11.570 6.865 -6.909 1.00 93.75 234 GLU A CA 1
ATOM 1699 C C . GLU A 1 234 ? 11.968 6.279 -8.259 1.00 93.75 234 GLU A C 1
ATOM 1701 O O . GLU A 1 234 ? 12.358 5.116 -8.379 1.00 93.75 234 GLU A O 1
ATOM 1706 N N . THR A 1 235 ? 11.927 7.099 -9.304 1.00 96.31 235 THR A N 1
ATOM 1707 C CA . THR A 1 235 ? 12.508 6.746 -10.608 1.00 96.31 235 THR A CA 1
ATOM 1708 C C . THR A 1 235 ? 13.283 7.931 -11.156 1.00 96.31 235 THR A C 1
ATOM 1710 O O . THR A 1 235 ? 12.939 9.073 -10.889 1.00 96.31 235 THR A O 1
ATOM 1713 N N . TRP A 1 236 ? 14.324 7.736 -11.960 1.00 96.94 236 TRP A N 1
ATOM 1714 C CA . TRP A 1 236 ? 15.057 8.864 -12.549 1.00 96.94 236 TRP A CA 1
ATOM 1715 C C . TRP A 1 236 ? 15.806 8.469 -13.818 1.00 96.94 236 TRP A C 1
ATOM 1717 O O . TRP A 1 236 ? 16.003 7.292 -14.125 1.00 96.94 236 TRP A O 1
ATOM 1727 N N . TYR A 1 237 ? 16.179 9.490 -14.587 1.00 98.06 237 TYR A N 1
ATOM 1728 C CA . TYR A 1 237 ? 17.152 9.351 -15.660 1.00 98.06 237 TYR A CA 1
ATOM 1729 C C . TYR A 1 237 ? 18.524 9.758 -15.154 1.00 98.06 237 TYR A C 1
ATOM 1731 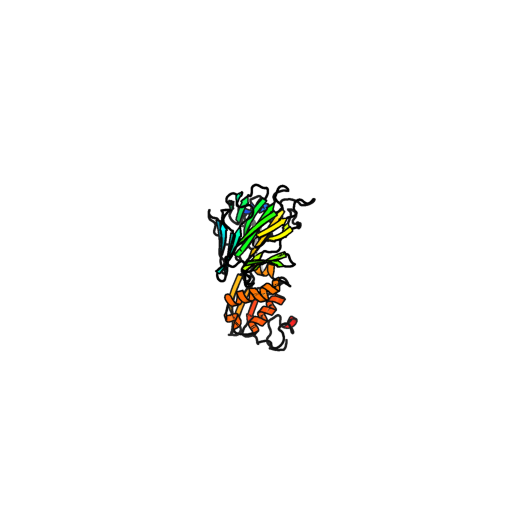O O . TYR A 1 237 ? 18.663 10.736 -14.424 1.00 98.06 237 TYR A O 1
ATOM 1739 N N . ASP A 1 238 ? 19.526 9.029 -15.609 1.00 96.56 238 ASP A N 1
ATOM 1740 C CA . ASP A 1 238 ? 20.931 9.291 -15.349 1.00 96.56 238 ASP A CA 1
ATOM 1741 C C . ASP A 1 238 ? 21.740 8.899 -16.600 1.00 96.56 238 ASP A C 1
ATOM 1743 O O . ASP A 1 238 ? 21.178 8.547 -17.647 1.00 96.56 238 ASP A O 1
ATOM 1747 N N . GLU A 1 239 ? 23.062 8.961 -16.512 1.00 97.56 239 GLU A N 1
ATOM 1748 C CA . GLU A 1 239 ? 23.977 8.593 -17.582 1.00 97.56 239 GLU A CA 1
ATOM 1749 C C . GLU A 1 239 ? 24.912 7.457 -17.151 1.00 97.56 239 GLU A C 1
ATOM 1751 O O . GLU A 1 239 ? 25.399 7.395 -16.024 1.00 97.56 239 GLU A O 1
ATOM 1756 N N . TYR A 1 240 ? 25.179 6.542 -18.078 1.00 96.75 240 TYR A N 1
ATOM 1757 C CA . TYR A 1 240 ? 26.212 5.525 -17.954 1.00 96.75 240 TYR A CA 1
ATOM 1758 C C . TYR A 1 240 ? 26.896 5.337 -19.309 1.00 96.75 240 TYR A C 1
ATOM 1760 O O . TYR A 1 240 ? 26.227 5.092 -20.315 1.00 96.75 240 TYR A O 1
ATOM 1768 N N . ASP A 1 241 ? 28.226 5.465 -19.334 1.00 96.38 241 ASP A N 1
ATOM 1769 C CA . ASP A 1 241 ? 29.051 5.343 -20.547 1.00 96.38 241 ASP A CA 1
ATOM 1770 C C . ASP A 1 241 ? 28.554 6.233 -21.710 1.00 96.38 241 ASP A C 1
ATOM 1772 O O . ASP A 1 241 ? 28.402 5.799 -22.855 1.00 96.38 241 ASP A O 1
ATOM 1776 N N . GLY A 1 242 ? 28.202 7.487 -21.396 1.00 97.12 242 GLY A N 1
ATOM 1777 C CA . GLY A 1 242 ? 27.686 8.457 -22.369 1.00 97.12 242 GLY A CA 1
ATOM 1778 C C . GLY A 1 242 ? 26.295 8.132 -22.928 1.00 97.12 242 GLY A C 1
ATOM 1779 O O . GLY A 1 242 ? 25.868 8.737 -23.913 1.00 97.12 242 GLY A O 1
ATOM 1780 N N . GLN A 1 243 ? 25.587 7.153 -22.357 1.00 98.00 243 GLN A N 1
ATOM 1781 C CA . GLN A 1 243 ? 24.246 6.751 -22.775 1.00 98.00 243 GLN A CA 1
ATOM 1782 C C . GLN A 1 243 ? 23.257 6.788 -21.611 1.00 98.00 243 GLN A C 1
ATOM 1784 O O . GLN A 1 243 ? 23.625 6.784 -20.443 1.00 98.00 243 GLN A O 1
ATOM 1789 N N . LEU A 1 244 ? 21.969 6.789 -21.954 1.00 98.38 244 LEU A N 1
ATOM 1790 C CA . LEU A 1 244 ? 20.869 6.756 -20.994 1.00 98.38 244 LEU A CA 1
ATOM 1791 C C . LEU A 1 244 ? 21.024 5.608 -19.982 1.00 98.38 244 LEU A C 1
ATOM 1793 O O . LEU A 1 244 ? 21.162 4.447 -20.374 1.00 98.38 244 LEU A O 1
ATOM 1797 N N . LYS A 1 245 ? 20.883 5.926 -18.700 1.00 98.06 245 LYS A N 1
ATOM 1798 C CA . LYS A 1 245 ? 20.554 4.978 -17.638 1.00 98.06 245 LYS A CA 1
ATOM 1799 C C . LYS A 1 245 ? 19.173 5.337 -17.090 1.00 98.06 245 LYS A C 1
ATOM 1801 O O . LYS A 1 245 ? 18.877 6.510 -16.869 1.00 98.06 245 LYS A O 1
ATOM 1806 N N . VAL A 1 246 ? 18.312 4.341 -16.928 1.00 98.25 246 VAL A N 1
ATOM 1807 C CA . VAL A 1 246 ? 17.038 4.493 -16.217 1.00 98.25 246 VAL A CA 1
ATOM 1808 C C . VAL A 1 246 ? 17.178 3.770 -14.895 1.00 98.25 246 VAL A C 1
ATOM 1810 O O . VAL A 1 246 ? 17.512 2.589 -14.890 1.00 98.25 246 VAL A O 1
ATOM 1813 N N . SER A 1 247 ? 16.927 4.473 -13.803 1.00 96.88 247 SER A N 1
ATOM 1814 C CA . SER A 1 247 ? 17.041 3.924 -12.460 1.00 96.88 247 SER A CA 1
ATOM 1815 C C . SER A 1 247 ? 15.678 3.943 -11.775 1.00 96.88 247 SER A C 1
ATOM 1817 O O . SER A 1 247 ? 14.880 4.859 -11.996 1.00 96.88 247 SER A O 1
ATOM 1819 N N . ALA A 1 248 ? 15.399 2.912 -10.981 1.00 95.31 248 ALA A N 1
ATOM 1820 C CA . ALA A 1 248 ? 14.148 2.775 -10.245 1.00 95.31 248 ALA A CA 1
ATOM 1821 C C . ALA A 1 248 ? 14.393 2.201 -8.847 1.00 95.31 248 ALA A C 1
ATOM 1823 O O . ALA A 1 248 ? 15.083 1.194 -8.696 1.00 95.31 248 ALA A O 1
ATOM 1824 N N . GLN A 1 249 ? 13.811 2.814 -7.827 1.00 93.75 249 GLN A N 1
ATOM 1825 C CA . GLN A 1 249 ? 13.810 2.323 -6.458 1.00 93.75 249 GLN A CA 1
ATOM 1826 C C . GLN A 1 249 ? 12.409 1.835 -6.109 1.00 93.75 249 GLN A C 1
ATOM 1828 O O . GLN A 1 249 ? 11.431 2.564 -6.266 1.00 93.75 249 GLN A O 1
ATOM 1833 N N . LYS A 1 250 ? 12.306 0.575 -5.676 1.00 93.88 250 LYS A N 1
ATOM 1834 C CA . LYS A 1 250 ? 11.031 0.016 -5.215 1.00 93.88 250 LYS A CA 1
ATOM 1835 C C . LYS A 1 250 ? 10.541 0.799 -4.004 1.00 93.88 250 LYS A C 1
ATOM 1837 O O . LYS A 1 250 ? 11.345 1.123 -3.129 1.00 93.88 250 LYS A O 1
ATOM 1842 N N . SER A 1 251 ? 9.235 1.027 -3.946 1.00 94.56 251 SER A N 1
ATOM 1843 C CA . SER A 1 251 ? 8.575 1.442 -2.711 1.00 94.56 251 SER A CA 1
ATOM 1844 C C . SER A 1 251 ? 8.702 0.344 -1.649 1.00 94.56 251 SER A C 1
ATOM 1846 O O . SER A 1 251 ? 9.006 -0.813 -1.965 1.00 94.56 251 SER A O 1
ATOM 1848 N N . THR A 1 252 ? 8.478 0.687 -0.383 1.00 92.75 252 THR A N 1
ATOM 1849 C CA . THR A 1 252 ? 8.420 -0.297 0.708 1.00 92.75 252 THR A CA 1
ATOM 1850 C C . THR A 1 252 ? 7.289 -1.294 0.440 1.00 92.75 252 THR A C 1
ATOM 1852 O O . THR A 1 252 ? 7.493 -2.506 0.528 1.00 92.75 252 THR A O 1
ATOM 1855 N N . TRP A 1 253 ? 6.145 -0.784 -0.013 1.00 93.62 253 TRP A N 1
ATOM 1856 C CA . TRP A 1 253 ? 5.024 -1.533 -0.564 1.00 93.62 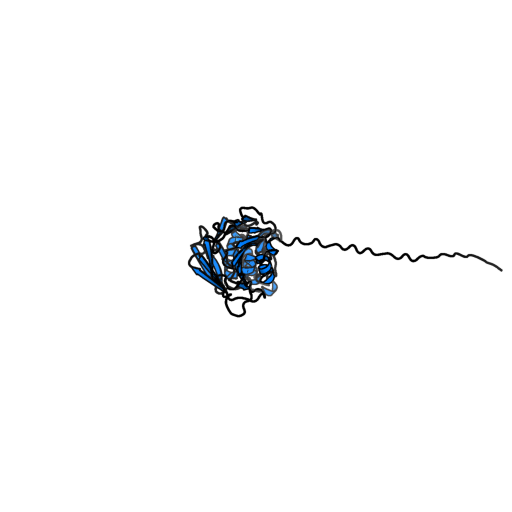253 TRP A CA 1
ATOM 1857 C C . TRP A 1 253 ? 5.449 -2.478 -1.693 1.00 93.62 253 TRP A C 1
ATOM 1859 O O . TRP A 1 253 ? 5.279 -3.695 -1.608 1.00 93.62 253 TRP A O 1
ATOM 1869 N N . GLY A 1 254 ? 6.078 -1.939 -2.740 1.00 93.25 254 GLY A N 1
ATOM 1870 C CA . GLY A 1 254 ? 6.545 -2.718 -3.879 1.00 93.25 254 GLY A CA 1
ATOM 1871 C C . GLY A 1 254 ? 7.535 -3.801 -3.459 1.00 93.25 254 GLY A C 1
ATOM 1872 O O . GLY A 1 254 ? 7.478 -4.917 -3.963 1.00 93.25 254 GLY A O 1
ATOM 1873 N N . GLN A 1 255 ? 8.416 -3.522 -2.497 1.00 90.88 255 GLN A N 1
ATOM 1874 C CA . GLN A 1 255 ? 9.303 -4.539 -1.950 1.00 90.88 255 GLN A CA 1
ATOM 1875 C C . GLN A 1 255 ? 8.536 -5.672 -1.270 1.00 90.88 255 GLN A C 1
ATOM 1877 O O . GLN A 1 255 ? 8.853 -6.836 -1.523 1.00 90.88 255 GLN A O 1
ATOM 1882 N N . PHE A 1 256 ? 7.594 -5.345 -0.386 1.00 86.81 256 PHE A N 1
ATOM 1883 C CA . PHE A 1 256 ? 6.830 -6.345 0.357 1.00 86.81 256 PHE A CA 1
ATOM 1884 C C . PHE A 1 256 ? 6.116 -7.312 -0.596 1.00 86.81 256 PHE A C 1
ATOM 1886 O O . PHE A 1 256 ? 6.148 -8.523 -0.395 1.00 86.81 256 PHE A O 1
ATOM 1893 N N . HIS A 1 257 ? 5.601 -6.788 -1.708 1.00 83.88 257 HIS A N 1
ATOM 1894 C CA . HIS A 1 257 ? 4.918 -7.567 -2.737 1.00 83.88 257 HIS A CA 1
ATOM 1895 C C . HIS A 1 257 ? 5.832 -8.205 -3.790 1.00 83.88 257 HIS A C 1
ATOM 1897 O O . HIS A 1 257 ? 5.341 -8.865 -4.702 1.00 83.88 257 HIS A O 1
ATOM 1903 N N . HIS A 1 258 ? 7.158 -8.073 -3.700 1.00 88.44 258 HIS A N 1
ATOM 1904 C CA . HIS A 1 258 ? 8.077 -8.595 -4.717 1.00 88.44 258 HIS A CA 1
ATOM 1905 C C . HIS A 1 258 ? 8.436 -10.089 -4.547 1.00 88.44 258 HIS A C 1
ATOM 1907 O O . HIS A 1 258 ? 9.549 -10.508 -4.875 1.00 88.44 258 HIS A O 1
ATOM 1913 N N . ALA A 1 259 ? 7.523 -10.918 -4.041 1.00 84.75 259 ALA A N 1
ATOM 1914 C CA . ALA A 1 259 ? 7.760 -12.348 -3.837 1.00 84.75 259 ALA A CA 1
ATOM 1915 C C . ALA A 1 259 ? 7.753 -13.158 -5.157 1.00 84.75 259 ALA A C 1
ATOM 1917 O O . ALA A 1 259 ? 7.068 -12.779 -6.116 1.00 84.75 259 ALA A O 1
ATOM 1918 N N . PRO A 1 260 ? 8.497 -14.283 -5.243 1.00 83.81 260 PRO A N 1
ATOM 1919 C CA . PRO A 1 260 ? 8.360 -15.225 -6.354 1.00 83.81 260 PRO A CA 1
ATOM 1920 C C . PRO A 1 260 ? 6.913 -15.717 -6.492 1.00 83.81 260 PRO A C 1
ATOM 1922 O O . PRO A 1 260 ? 6.304 -16.086 -5.499 1.00 83.81 260 PRO A O 1
ATOM 1925 N N . GLY A 1 261 ? 6.382 -15.765 -7.718 1.00 83.56 261 GLY A N 1
ATOM 1926 C CA . GLY A 1 261 ? 4.977 -16.115 -7.970 1.00 83.56 261 GLY A CA 1
ATOM 1927 C C . GLY A 1 261 ? 4.168 -14.902 -8.426 1.00 83.56 261 GLY A C 1
ATOM 1928 O O . GLY A 1 261 ? 4.561 -14.236 -9.391 1.00 83.56 261 GLY A O 1
ATOM 1929 N N . ALA A 1 262 ? 3.052 -14.616 -7.751 1.00 82.50 262 ALA A N 1
ATOM 1930 C CA . ALA A 1 262 ? 2.162 -13.503 -8.089 1.00 82.50 262 ALA A CA 1
ATOM 1931 C C . ALA A 1 262 ? 2.885 -12.143 -8.057 1.00 82.50 262 ALA A C 1
ATOM 1933 O O . ALA A 1 262 ? 2.758 -11.357 -8.998 1.00 82.50 262 ALA A O 1
ATOM 1934 N N . GLY A 1 263 ? 3.747 -11.920 -7.059 1.00 86.88 263 GLY A N 1
ATOM 1935 C CA . GLY A 1 263 ? 4.567 -10.711 -6.933 1.00 86.88 263 GLY A CA 1
ATOM 1936 C C . GLY A 1 263 ? 5.475 -10.443 -8.137 1.00 86.88 263 GLY A C 1
ATOM 1937 O O . GLY A 1 263 ? 5.518 -9.335 -8.675 1.00 86.88 263 GLY A O 1
ATOM 1938 N N . TRP A 1 264 ? 6.155 -11.471 -8.652 1.00 90.50 264 TRP A N 1
ATOM 1939 C CA . TRP A 1 264 ? 6.907 -11.361 -9.908 1.00 90.50 264 TRP A CA 1
ATOM 1940 C C . TRP A 1 264 ? 6.005 -11.042 -11.099 1.00 90.50 264 TRP A C 1
ATOM 1942 O O . TRP A 1 264 ? 6.410 -10.276 -11.971 1.00 90.50 264 TRP A O 1
ATOM 1952 N N . GLY A 1 265 ? 4.796 -11.604 -11.148 1.00 89.88 265 GLY A N 1
ATOM 1953 C CA . GLY A 1 265 ? 3.796 -11.267 -12.162 1.00 89.88 265 GLY A CA 1
ATOM 1954 C C . GLY A 1 265 ? 3.438 -9.779 -12.147 1.00 89.88 265 GLY A C 1
ATOM 1955 O O . GLY A 1 265 ? 3.457 -9.137 -13.201 1.00 89.88 265 GLY A O 1
ATOM 1956 N N . ILE A 1 266 ? 3.212 -9.219 -10.954 1.00 91.94 266 ILE A N 1
ATOM 1957 C CA . ILE A 1 266 ? 2.945 -7.790 -10.741 1.00 91.94 266 ILE A CA 1
ATOM 1958 C C . ILE A 1 266 ? 4.114 -6.944 -11.256 1.00 91.94 266 ILE A C 1
ATOM 1960 O O . ILE A 1 266 ? 3.907 -6.027 -12.044 1.00 91.94 266 ILE A O 1
ATOM 1964 N N . PHE A 1 267 ? 5.360 -7.272 -10.913 1.00 94.38 267 PHE A N 1
ATOM 1965 C CA . PHE A 1 267 ? 6.504 -6.502 -11.412 1.00 94.38 267 PHE A CA 1
ATOM 1966 C C . PHE A 1 267 ? 6.735 -6.679 -12.923 1.00 94.38 267 PHE A C 1
ATOM 1968 O O . PHE A 1 267 ? 6.969 -5.707 -13.635 1.00 94.38 267 PHE A O 1
ATOM 1975 N N . LEU A 1 268 ? 6.627 -7.893 -13.468 1.00 94.44 268 LEU A N 1
ATOM 1976 C CA . LEU A 1 268 ? 6.835 -8.132 -14.903 1.00 94.44 268 LEU A CA 1
ATOM 1977 C C . LEU A 1 268 ? 5.763 -7.471 -15.786 1.00 94.44 268 LEU A C 1
ATOM 1979 O O . LEU A 1 268 ? 6.062 -7.139 -16.940 1.00 94.44 268 LEU A O 1
ATOM 1983 N N . GLY A 1 269 ? 4.540 -7.301 -15.285 1.00 94.50 269 GLY A N 1
ATOM 1984 C CA . GLY A 1 269 ? 3.445 -6.622 -15.977 1.00 94.50 269 GLY A CA 1
ATOM 1985 C C . GLY A 1 269 ? 3.254 -5.190 -15.463 1.00 94.50 269 GLY A C 1
ATOM 1986 O O . GLY A 1 269 ? 3.915 -4.286 -15.982 1.00 94.50 269 GLY A O 1
ATOM 1987 N N . PRO A 1 270 ? 2.368 -4.974 -14.471 1.00 94.62 270 PRO A N 1
ATOM 1988 C CA . PRO A 1 270 ? 2.105 -3.669 -13.859 1.00 94.62 270 PRO A CA 1
ATOM 1989 C C . PRO A 1 270 ? 3.343 -2.822 -13.540 1.00 94.62 270 PRO A C 1
ATOM 1991 O O . PRO A 1 270 ? 3.405 -1.674 -13.969 1.00 94.62 270 PRO A O 1
ATOM 1994 N N . GLY A 1 271 ? 4.361 -3.381 -12.883 1.00 95.81 271 GLY A N 1
ATOM 1995 C CA . GLY A 1 271 ? 5.580 -2.648 -12.529 1.00 95.81 271 GLY A CA 1
ATOM 1996 C C . GLY A 1 271 ? 6.360 -2.160 -13.747 1.00 95.81 271 GLY A C 1
ATOM 1997 O O . GLY A 1 271 ? 6.886 -1.048 -13.752 1.00 95.81 271 GLY A O 1
ATOM 1998 N N . TRP A 1 272 ? 6.409 -2.942 -14.826 1.00 97.50 272 TRP A N 1
ATOM 1999 C CA . TRP A 1 272 ? 6.991 -2.454 -16.072 1.00 97.50 272 TRP A CA 1
ATOM 2000 C C . TRP A 1 272 ? 6.161 -1.323 -16.677 1.00 97.50 272 TRP A C 1
ATOM 2002 O O . TRP A 1 272 ? 6.735 -0.348 -17.156 1.00 97.50 272 TRP A O 1
ATOM 2012 N N . ASN A 1 273 ? 4.832 -1.442 -16.664 1.00 96.19 273 ASN A N 1
ATOM 2013 C CA . ASN A 1 273 ? 3.946 -0.405 -17.191 1.00 96.19 273 ASN A CA 1
ATOM 2014 C C . ASN A 1 273 ? 4.106 0.905 -16.410 1.00 96.19 273 ASN A C 1
ATOM 2016 O O . ASN A 1 273 ? 4.252 1.957 -17.028 1.00 96.19 273 ASN A O 1
ATOM 2020 N N . GLU A 1 274 ? 4.178 0.830 -15.080 1.00 96.62 274 GLU A N 1
ATOM 2021 C CA . GLU A 1 274 ? 4.461 1.968 -14.203 1.00 96.62 274 GLU A CA 1
ATOM 2022 C C . GLU A 1 274 ? 5.815 2.609 -14.539 1.00 96.62 274 GLU A C 1
ATOM 2024 O O . GLU A 1 274 ? 5.902 3.823 -14.722 1.00 96.62 274 GLU A O 1
ATOM 2029 N N . LEU A 1 275 ? 6.878 1.810 -14.701 1.00 97.56 275 LEU A N 1
ATOM 2030 C CA . LEU A 1 275 ? 8.195 2.343 -15.055 1.00 97.56 275 LEU A CA 1
ATOM 2031 C C . LEU A 1 275 ? 8.211 2.978 -16.454 1.00 97.56 275 LEU A C 1
ATOM 2033 O O . LEU A 1 275 ? 8.882 3.988 -16.655 1.00 97.56 275 LEU A O 1
ATOM 2037 N N . VAL A 1 276 ? 7.488 2.415 -17.425 1.00 97.94 276 VAL A N 1
ATOM 2038 C CA . VAL A 1 276 ? 7.345 3.005 -18.766 1.00 97.94 276 VAL A CA 1
ATOM 2039 C C . VAL A 1 276 ? 6.586 4.325 -18.704 1.00 97.94 276 VAL A C 1
ATOM 2041 O O . VAL A 1 276 ? 6.989 5.275 -19.367 1.00 97.94 276 VAL A O 1
ATOM 2044 N N . GLU A 1 277 ? 5.523 4.409 -17.911 1.00 96.38 277 GLU A N 1
ATOM 2045 C CA . GLU A 1 277 ? 4.762 5.643 -17.725 1.00 96.38 277 GLU A CA 1
ATOM 2046 C C . GLU A 1 277 ? 5.622 6.734 -17.078 1.00 96.38 277 GLU A C 1
ATOM 2048 O O . GLU A 1 277 ? 5.761 7.828 -17.631 1.00 96.38 277 GLU A O 1
ATOM 2053 N N . LYS A 1 278 ? 6.293 6.405 -15.966 1.00 96.44 278 LYS A N 1
ATOM 2054 C CA . LYS A 1 278 ? 7.193 7.324 -15.260 1.00 96.44 278 LYS A CA 1
ATOM 2055 C C . LYS A 1 278 ? 8.387 7.703 -16.137 1.00 96.44 278 LYS A C 1
ATOM 2057 O O . LYS A 1 278 ? 8.804 8.862 -16.168 1.00 96.44 278 LYS A O 1
ATOM 2062 N N . ARG A 1 279 ? 8.980 6.749 -16.859 1.00 97.81 279 ARG A N 1
ATOM 2063 C CA . ARG A 1 279 ? 10.233 6.919 -17.615 1.00 97.81 279 ARG A CA 1
ATOM 2064 C C . ARG A 1 279 ? 10.129 6.323 -19.033 1.00 97.81 279 ARG A C 1
ATOM 2066 O O . ARG A 1 279 ? 10.795 5.330 -19.330 1.00 97.81 279 ARG A O 1
ATOM 2073 N N . PRO A 1 280 ? 9.413 6.971 -19.979 1.00 98.06 280 PRO A N 1
ATOM 2074 C CA . PRO A 1 280 ? 9.123 6.407 -21.309 1.00 98.06 280 PRO A CA 1
ATOM 2075 C C . PRO A 1 280 ? 10.347 5.978 -22.124 1.00 98.06 280 PRO A C 1
ATOM 2077 O O . PRO A 1 280 ? 10.291 5.027 -22.910 1.00 98.06 280 PRO A O 1
ATOM 2080 N N . ARG A 1 281 ? 11.492 6.639 -21.908 1.00 98.38 281 ARG A N 1
ATOM 2081 C CA . ARG A 1 281 ? 12.753 6.326 -22.591 1.00 98.38 281 ARG A CA 1
ATOM 2082 C C . ARG A 1 281 ? 13.339 4.964 -22.188 1.00 98.38 281 ARG A C 1
ATOM 2084 O O . ARG A 1 281 ? 14.238 4.474 -22.869 1.00 98.38 281 ARG A O 1
ATOM 2091 N N . VAL A 1 282 ? 12.808 4.305 -21.151 1.00 98.50 282 VAL A N 1
ATOM 2092 C CA . VAL A 1 282 ? 13.166 2.922 -20.776 1.00 98.50 282 VAL A CA 1
ATOM 2093 C C . VAL A 1 282 ? 12.871 1.909 -21.894 1.00 98.50 282 VAL A C 1
ATOM 2095 O O . VAL A 1 282 ? 13.410 0.806 -21.911 1.00 98.50 282 VAL A O 1
ATOM 2098 N N . THR A 1 283 ? 12.058 2.296 -22.879 1.00 98.38 283 THR A N 1
ATOM 2099 C CA . THR A 1 283 ? 11.725 1.480 -24.054 1.00 98.38 283 THR A CA 1
ATOM 2100 C C . THR A 1 283 ? 12.671 1.684 -25.245 1.00 98.38 283 THR A C 1
ATOM 2102 O O . THR A 1 283 ? 12.567 0.966 -26.236 1.00 98.38 283 THR A O 1
ATOM 2105 N N . GLU A 1 284 ? 13.643 2.607 -25.165 1.00 98.25 284 GLU A N 1
ATOM 2106 C CA . GLU A 1 284 ? 14.511 2.977 -26.298 1.00 98.25 284 GLU A CA 1
ATOM 2107 C C . GLU A 1 284 ? 15.422 1.844 -26.800 1.00 98.25 284 GLU A C 1
ATOM 2109 O O . GLU A 1 284 ? 15.965 1.936 -27.905 1.00 98.25 284 GLU A O 1
ATOM 2114 N N . LYS A 1 285 ? 15.660 0.801 -25.993 1.00 97.81 285 LYS A N 1
ATOM 2115 C CA . LYS A 1 285 ? 16.542 -0.313 -26.362 1.00 97.81 285 LYS A CA 1
ATOM 2116 C C . LYS A 1 285 ? 16.139 -1.622 -25.660 1.00 97.81 285 LYS A C 1
ATOM 2118 O O . LYS A 1 285 ? 15.962 -1.607 -24.443 1.00 97.81 285 LYS A O 1
ATOM 2123 N N . PRO A 1 286 ? 16.093 -2.774 -26.366 1.00 96.75 286 PRO A N 1
ATOM 2124 C CA . PRO A 1 286 ? 15.703 -4.065 -25.783 1.00 96.75 286 PRO A CA 1
ATOM 2125 C C . PRO A 1 286 ? 16.465 -4.477 -24.513 1.00 96.75 286 PRO A C 1
ATOM 2127 O O . PRO A 1 286 ? 15.870 -5.075 -23.618 1.00 96.75 286 PRO A O 1
ATOM 2130 N N . THR A 1 287 ? 17.752 -4.125 -24.397 1.00 96.31 287 THR A N 1
ATOM 2131 C CA . THR A 1 287 ? 18.559 -4.402 -23.193 1.00 96.31 287 THR A CA 1
ATOM 2132 C C . THR A 1 287 ? 17.943 -3.849 -21.905 1.00 96.31 287 THR A C 1
ATOM 2134 O O . THR A 1 287 ? 18.166 -4.412 -20.839 1.00 96.31 287 THR A O 1
ATOM 2137 N N . LEU A 1 288 ? 17.171 -2.760 -21.965 1.00 97.75 288 LEU A N 1
ATOM 2138 C CA . LEU A 1 288 ? 16.577 -2.137 -20.780 1.00 97.75 288 LEU A CA 1
ATOM 2139 C C . LEU A 1 288 ? 15.485 -3.038 -20.188 1.00 97.75 288 LEU A C 1
ATOM 2141 O O . LEU A 1 288 ? 15.514 -3.338 -18.998 1.00 97.75 288 LEU A O 1
ATOM 2145 N N . ARG A 1 289 ? 14.602 -3.589 -21.034 1.00 96.94 289 ARG A N 1
ATOM 2146 C CA . ARG A 1 289 ? 13.610 -4.592 -20.608 1.00 96.94 289 ARG A CA 1
ATOM 2147 C C . ARG A 1 289 ? 14.266 -5.892 -20.144 1.00 96.94 289 ARG A C 1
ATOM 2149 O O . ARG A 1 289 ? 13.802 -6.513 -19.193 1.00 96.94 289 ARG A O 1
ATOM 2156 N N . GLN A 1 290 ? 15.341 -6.319 -20.807 1.00 95.56 290 GLN A N 1
ATOM 2157 C CA . GLN A 1 290 ? 16.085 -7.515 -20.403 1.00 95.56 290 GLN A CA 1
ATOM 2158 C C . GLN A 1 290 ? 16.692 -7.340 -19.003 1.00 95.56 290 GLN A C 1
ATOM 2160 O O . GLN A 1 290 ? 16.569 -8.242 -18.175 1.00 95.56 290 GLN A O 1
ATOM 2165 N N . GLN A 1 291 ? 17.323 -6.191 -18.730 1.00 95.00 291 GLN A N 1
ATOM 2166 C CA . GLN A 1 291 ? 17.874 -5.858 -17.411 1.00 95.00 291 GLN A CA 1
ATOM 2167 C C . GLN A 1 291 ? 16.765 -5.792 -16.365 1.00 95.00 291 GLN A C 1
ATOM 2169 O O . GLN A 1 291 ? 16.912 -6.388 -15.306 1.00 95.00 291 GLN A O 1
ATOM 2174 N N . TYR A 1 292 ? 15.629 -5.170 -16.692 1.00 95.75 292 TYR A N 1
ATOM 2175 C CA . TYR A 1 292 ? 14.468 -5.111 -15.806 1.00 95.75 292 TYR A CA 1
ATOM 2176 C C . TYR A 1 292 ? 13.983 -6.507 -15.409 1.00 95.75 292 TYR A C 1
ATOM 2178 O O . TYR A 1 292 ? 13.889 -6.810 -14.229 1.00 95.75 292 TYR A O 1
ATOM 2186 N N . ASN A 1 293 ? 13.761 -7.403 -16.377 1.00 94.44 293 ASN A N 1
ATOM 2187 C CA . ASN A 1 293 ? 13.339 -8.777 -16.084 1.00 94.44 293 ASN A CA 1
ATOM 2188 C C . ASN A 1 293 ? 14.359 -9.525 -15.203 1.00 94.44 293 ASN A C 1
ATOM 2190 O O . ASN A 1 293 ? 13.972 -10.327 -14.357 1.00 94.44 293 ASN A O 1
ATOM 2194 N N . CYS A 1 294 ? 15.655 -9.257 -15.394 1.00 91.50 294 CYS A N 1
ATOM 2195 C CA . CYS A 1 294 ? 16.713 -9.808 -14.551 1.00 91.50 294 CYS A CA 1
ATOM 2196 C C . CYS A 1 294 ? 16.646 -9.253 -13.116 1.00 91.50 294 CYS A C 1
ATOM 2198 O O . CYS A 1 294 ? 16.762 -10.021 -12.162 1.00 91.50 294 CYS A O 1
ATOM 2200 N N . HIS A 1 295 ? 16.393 -7.948 -12.960 1.00 92.06 295 HIS A N 1
ATOM 2201 C CA . HIS A 1 295 ? 16.171 -7.309 -11.659 1.00 92.06 295 HIS A CA 1
ATOM 2202 C C . HIS A 1 295 ? 14.912 -7.817 -10.961 1.00 92.06 295 HIS A C 1
ATOM 2204 O O . HIS A 1 295 ? 14.964 -8.030 -9.760 1.00 92.06 295 HIS A O 1
ATOM 2210 N N . VAL A 1 296 ? 13.821 -8.104 -11.675 1.00 92.12 296 VAL A N 1
ATOM 2211 C CA . VAL A 1 296 ? 12.641 -8.746 -11.067 1.00 92.12 296 VAL A CA 1
ATOM 2212 C C . VAL A 1 296 ? 13.011 -10.135 -10.534 1.00 92.12 296 VAL A C 1
ATOM 2214 O O . VAL A 1 296 ? 12.838 -10.430 -9.356 1.00 92.12 296 VAL A O 1
ATOM 2217 N N . ALA A 1 297 ? 13.655 -10.970 -11.353 1.00 87.44 297 ALA A N 1
ATOM 2218 C CA . ALA A 1 297 ? 14.032 -12.319 -10.930 1.00 87.44 297 ALA A CA 1
ATOM 2219 C C . ALA A 1 297 ? 15.044 -12.353 -9.762 1.00 87.44 297 ALA A C 1
ATOM 2221 O O . ALA A 1 297 ? 15.018 -13.269 -8.942 1.00 87.44 297 ALA A O 1
ATOM 2222 N N . GLY A 1 298 ? 15.967 -11.388 -9.690 1.00 79.56 298 GLY A N 1
ATOM 2223 C CA . GLY A 1 298 ? 17.001 -11.326 -8.646 1.00 79.56 298 GLY A CA 1
ATOM 2224 C C . GLY A 1 298 ? 16.678 -10.404 -7.465 1.00 79.56 298 GLY A C 1
ATOM 2225 O O . GLY A 1 298 ? 17.320 -10.487 -6.418 1.00 79.56 298 GLY A O 1
ATOM 2226 N N . GLY A 1 299 ? 15.708 -9.507 -7.621 1.00 71.62 299 GLY A N 1
ATOM 2227 C CA . GLY A 1 299 ? 15.491 -8.359 -6.745 1.00 71.62 299 GLY A CA 1
ATOM 2228 C C . GLY A 1 299 ? 14.596 -8.629 -5.544 1.00 71.62 299 GLY A C 1
ATOM 2229 O O . GLY A 1 299 ? 14.336 -7.685 -4.798 1.00 71.62 299 GLY A O 1
ATOM 2230 N N . TYR A 1 300 ? 14.121 -9.865 -5.347 1.00 67.50 300 TYR A N 1
ATOM 2231 C CA . TYR A 1 300 ? 13.350 -10.252 -4.156 1.00 67.50 300 TYR A CA 1
ATOM 2232 C C . TYR A 1 300 ? 14.129 -9.950 -2.869 1.00 67.50 300 TYR A C 1
ATOM 2234 O O . TYR A 1 300 ? 13.602 -9.348 -1.941 1.00 67.50 300 TYR A O 1
ATOM 2242 N N . PHE A 1 301 ? 15.429 -10.253 -2.851 1.00 64.06 301 PHE A N 1
ATOM 2243 C CA . PHE A 1 301 ? 16.273 -10.112 -1.663 1.00 64.06 301 PHE A CA 1
ATOM 2244 C C . PHE A 1 301 ? 16.774 -8.678 -1.379 1.00 64.06 301 PHE A C 1
ATOM 2246 O O . PHE A 1 301 ? 17.636 -8.513 -0.522 1.00 64.06 301 PHE A O 1
ATOM 2253 N N . GLN A 1 302 ? 16.319 -7.644 -2.106 1.00 64.75 302 GLN A N 1
ATOM 2254 C CA . GLN A 1 302 ? 16.790 -6.240 -1.972 1.00 64.75 302 GLN A CA 1
ATOM 2255 C C . GLN A 1 302 ? 18.314 -6.019 -2.110 1.00 64.75 302 GLN A C 1
ATOM 2257 O O . GLN A 1 302 ? 18.802 -4.923 -1.856 1.00 64.75 302 GLN A O 1
ATOM 2262 N N . ILE A 1 303 ? 19.093 -7.014 -2.549 1.00 55.25 303 ILE A N 1
ATOM 2263 C CA . ILE A 1 303 ? 20.569 -6.995 -2.455 1.00 55.25 303 ILE A CA 1
ATOM 2264 C C . ILE A 1 303 ? 21.213 -5.862 -3.282 1.00 55.25 303 ILE A C 1
ATOM 2266 O O . ILE A 1 303 ? 22.339 -5.458 -3.000 1.00 55.25 303 ILE A O 1
ATOM 2270 N N . ALA A 1 304 ? 20.523 -5.349 -4.303 1.00 55.94 304 ALA A N 1
ATOM 2271 C CA . ALA A 1 304 ? 21.080 -4.395 -5.262 1.00 55.94 304 ALA A CA 1
ATOM 2272 C C . ALA A 1 304 ? 20.764 -2.914 -4.969 1.00 55.94 304 ALA A C 1
ATOM 2274 O O . ALA A 1 304 ? 21.369 -2.052 -5.599 1.00 55.94 304 ALA A O 1
ATOM 2275 N N . GLY A 1 305 ? 19.850 -2.600 -4.041 1.00 78.31 305 GLY A N 1
ATOM 2276 C CA . GLY A 1 305 ? 19.333 -1.234 -3.891 1.00 78.31 305 GLY A CA 1
ATOM 2277 C C . GLY A 1 305 ? 18.496 -0.812 -5.106 1.00 78.31 305 GLY A C 1
ATOM 2278 O O . GLY A 1 305 ? 17.546 -1.511 -5.470 1.00 78.31 305 GLY A O 1
ATOM 2279 N N . SER A 1 306 ? 18.842 0.314 -5.737 1.00 88.00 306 SER A N 1
ATOM 2280 C CA . SER A 1 306 ? 18.175 0.790 -6.954 1.00 88.00 306 SER A CA 1
ATOM 2281 C C . SER A 1 306 ? 18.416 -0.136 -8.149 1.00 88.00 306 SER A C 1
ATOM 2283 O O . SER A 1 306 ? 19.491 -0.705 -8.338 1.00 88.00 306 SER A O 1
ATOM 2285 N N . TRP A 1 307 ? 17.401 -0.280 -8.992 1.00 92.25 307 TRP A N 1
ATOM 2286 C CA . TRP A 1 307 ? 17.468 -1.032 -10.238 1.00 92.25 307 TRP A CA 1
ATOM 2287 C C . TRP A 1 307 ? 17.991 -0.136 -11.347 1.00 92.25 307 TRP A C 1
ATOM 2289 O O . TRP A 1 307 ? 17.247 0.672 -11.899 1.00 92.25 307 TRP A O 1
ATOM 2299 N N . ASP A 1 308 ? 19.264 -0.303 -11.684 1.00 94.62 308 ASP A N 1
ATOM 2300 C CA . ASP A 1 308 ? 19.912 0.430 -12.765 1.00 94.62 308 ASP A CA 1
ATOM 2301 C C . ASP A 1 308 ? 19.772 -0.321 -14.098 1.00 94.62 308 ASP A C 1
ATOM 2303 O O . ASP A 1 308 ? 20.177 -1.481 -14.229 1.00 94.62 308 ASP A O 1
ATOM 2307 N N . LEU A 1 309 ? 19.171 0.345 -15.089 1.00 96.94 309 LEU A N 1
ATOM 2308 C CA . LEU A 1 309 ? 18.953 -0.150 -16.448 1.00 96.94 309 LEU A CA 1
ATOM 2309 C C . LEU A 1 309 ? 19.783 0.681 -17.427 1.00 96.94 309 LEU A C 1
ATOM 2311 O O . LEU A 1 309 ? 19.446 1.817 -17.765 1.00 96.94 309 LEU A O 1
ATOM 2315 N N . GLU A 1 310 ? 20.874 0.111 -17.915 1.00 97.50 310 GLU A N 1
ATOM 2316 C CA . GLU A 1 310 ? 21.884 0.842 -18.675 1.00 97.50 310 GLU A CA 1
ATOM 2317 C C . GLU A 1 310 ? 21.723 0.599 -20.180 1.00 97.50 310 GLU A C 1
ATOM 2319 O O . GLU A 1 310 ? 21.844 -0.530 -20.672 1.00 97.50 310 GLU A O 1
ATOM 2324 N N . LYS A 1 311 ? 21.479 1.664 -20.953 1.00 97.88 311 LYS A N 1
ATOM 2325 C CA . LYS A 1 311 ? 21.321 1.578 -22.414 1.00 97.88 311 LYS A CA 1
ATOM 2326 C C . LYS A 1 311 ? 22.632 1.224 -23.117 1.00 97.88 311 LYS A C 1
ATOM 2328 O O . LYS A 1 311 ? 22.592 0.618 -24.190 1.00 97.88 311 LYS A O 1
ATOM 2333 N N . ALA A 1 312 ? 23.782 1.557 -22.526 1.00 97.25 312 ALA A N 1
ATOM 2334 C CA . ALA A 1 312 ? 25.093 1.246 -23.095 1.00 97.25 312 ALA A CA 1
ATOM 2335 C C . ALA A 1 312 ? 25.306 -0.264 -23.297 1.00 97.25 312 ALA A C 1
ATOM 2337 O O . ALA A 1 312 ? 25.895 -0.676 -24.300 1.00 97.25 312 ALA A O 1
ATOM 2338 N N . ARG A 1 313 ? 24.737 -1.102 -22.417 1.00 95.81 313 ARG A N 1
ATOM 2339 C CA . ARG A 1 313 ? 24.863 -2.564 -22.494 1.00 95.81 313 ARG A CA 1
ATOM 2340 C C . ARG A 1 313 ? 24.308 -3.121 -23.808 1.00 95.81 313 ARG A C 1
ATOM 2342 O O . ARG A 1 313 ? 23.312 -2.607 -24.328 1.00 95.81 313 ARG A O 1
ATOM 2349 N N . PRO A 1 314 ? 24.924 -4.157 -24.400 1.00 95.94 314 PRO A N 1
ATOM 2350 C CA . PRO A 1 314 ? 24.419 -4.743 -25.636 1.00 95.94 314 PRO A CA 1
ATOM 2351 C C . PRO A 1 314 ? 23.065 -5.426 -25.414 1.00 95.94 314 PRO A C 1
ATOM 2353 O O . PRO A 1 314 ? 22.774 -5.919 -24.327 1.00 95.94 314 PRO A O 1
ATOM 2356 N N . ASN A 1 315 ? 22.252 -5.508 -26.470 1.00 95.94 315 ASN A N 1
ATOM 2357 C CA . ASN A 1 315 ? 21.078 -6.379 -26.448 1.00 95.94 315 ASN A CA 1
ATOM 2358 C C . ASN A 1 315 ? 21.552 -7.827 -26.362 1.00 95.94 315 ASN A C 1
ATOM 2360 O O . ASN A 1 315 ? 22.381 -8.249 -27.174 1.00 95.94 315 ASN A O 1
ATOM 2364 N N . ARG A 1 316 ? 20.996 -8.598 -25.430 1.00 92.00 316 ARG A N 1
ATOM 2365 C CA . ARG A 1 316 ? 21.263 -10.029 -25.388 1.00 92.00 316 ARG A CA 1
ATOM 2366 C C . ARG A 1 316 ? 20.530 -10.759 -26.497 1.00 92.00 316 ARG A C 1
ATOM 2368 O O . ARG A 1 316 ? 19.352 -10.502 -26.745 1.00 92.00 316 ARG A O 1
ATOM 2375 N N . THR A 1 317 ? 21.245 -11.678 -27.132 1.00 92.56 317 THR A N 1
ATOM 2376 C CA . THR A 1 317 ? 20.712 -12.625 -28.119 1.00 92.56 317 THR A CA 1
ATOM 2377 C C . THR A 1 317 ? 20.457 -13.998 -27.498 1.00 92.56 317 THR A C 1
ATOM 2379 O O . THR A 1 317 ? 19.572 -14.715 -27.954 1.00 92.56 317 THR A O 1
ATOM 2382 N N . ALA A 1 318 ? 21.180 -14.347 -26.429 1.00 88.25 318 ALA A N 1
ATOM 2383 C CA . ALA A 1 318 ? 20.809 -15.430 -25.523 1.00 88.25 318 ALA A CA 1
ATOM 2384 C C . ALA A 1 318 ? 19.776 -14.942 -24.491 1.00 88.25 318 ALA A C 1
ATOM 2386 O O . ALA A 1 318 ? 19.678 -13.745 -24.217 1.00 88.25 318 ALA A O 1
ATOM 2387 N N . HIS A 1 319 ? 19.020 -15.862 -23.885 1.00 88.00 319 HIS A N 1
ATOM 2388 C CA . HIS A 1 319 ? 18.133 -15.502 -22.777 1.00 88.00 319 HIS A CA 1
ATOM 2389 C C . HIS A 1 319 ? 18.944 -14.856 -21.638 1.00 88.00 319 HIS A C 1
ATOM 2391 O O . HIS A 1 319 ? 20.051 -15.303 -21.338 1.00 88.00 319 HIS A O 1
ATOM 2397 N N . TRP A 1 320 ? 18.403 -13.817 -20.991 1.00 86.56 320 TRP A N 1
ATOM 2398 C CA . TRP A 1 320 ? 19.129 -13.019 -19.990 1.00 86.56 320 TRP A CA 1
ATOM 2399 C C . TRP A 1 320 ? 19.639 -13.840 -18.800 1.00 86.56 320 TRP A C 1
ATOM 2401 O O . TRP A 1 320 ? 20.618 -13.452 -18.174 1.00 86.56 320 TRP A O 1
ATOM 2411 N N . SER A 1 321 ? 19.009 -14.984 -18.510 1.00 87.06 321 SER A N 1
ATOM 2412 C CA . SER A 1 321 ? 19.426 -15.880 -17.426 1.00 87.06 321 SER A CA 1
ATOM 2413 C C . SER A 1 321 ? 20.724 -16.637 -17.728 1.00 87.06 321 SER A C 1
ATOM 2415 O O . SER A 1 321 ? 21.365 -17.151 -16.809 1.00 87.06 321 SER A O 1
ATOM 2417 N N . TYR A 1 322 ? 21.142 -16.713 -18.997 1.00 87.81 322 TYR A N 1
ATOM 2418 C CA . TYR A 1 322 ? 22.343 -17.439 -19.396 1.00 87.81 322 TYR A CA 1
ATOM 2419 C C . TYR A 1 322 ? 23.602 -16.753 -18.851 1.00 87.81 322 TYR A C 1
ATOM 2421 O O . TYR A 1 322 ? 24.060 -15.746 -19.385 1.00 87.81 322 TYR A O 1
ATOM 2429 N N . GLY A 1 323 ? 24.173 -17.312 -17.784 1.00 84.56 323 GLY A N 1
ATOM 2430 C CA . GLY A 1 323 ? 25.344 -16.739 -17.125 1.00 84.56 323 GLY A CA 1
ATOM 2431 C C . GLY A 1 323 ? 25.051 -15.688 -16.066 1.00 84.56 323 GLY A C 1
ATOM 2432 O O . GLY A 1 323 ? 25.973 -14.984 -15.657 1.00 84.56 323 GLY A O 1
ATOM 2433 N N . VAL A 1 324 ? 23.811 -15.618 -15.571 1.00 87.44 324 VAL A N 1
ATOM 2434 C CA . VAL A 1 324 ? 23.396 -14.634 -14.558 1.00 87.44 324 VAL A CA 1
ATOM 2435 C C . VAL A 1 324 ? 24.218 -14.700 -13.268 1.00 87.44 324 VAL A C 1
ATOM 2437 O O . VAL A 1 324 ? 24.501 -13.662 -12.677 1.00 87.44 324 VAL A O 1
ATOM 2440 N N . ALA A 1 325 ? 24.707 -15.885 -12.887 1.00 85.19 325 ALA A N 1
ATOM 2441 C CA . ALA A 1 325 ? 25.610 -16.055 -11.745 1.00 85.19 325 ALA A CA 1
ATOM 2442 C C . ALA A 1 325 ? 26.962 -15.328 -11.916 1.00 85.19 325 ALA A C 1
ATOM 2444 O O . ALA A 1 325 ? 27.621 -15.009 -10.927 1.00 85.19 325 ALA A O 1
ATOM 2445 N N . VAL A 1 326 ? 27.367 -15.062 -13.163 1.00 86.31 326 VAL A N 1
ATOM 2446 C CA . VAL A 1 326 ? 28.611 -14.367 -13.510 1.00 86.31 326 VAL A CA 1
ATOM 2447 C C . VAL A 1 326 ? 28.341 -12.886 -13.750 1.00 86.31 326 VAL A C 1
ATOM 2449 O O . VAL A 1 326 ? 28.915 -12.048 -13.061 1.00 86.31 326 VAL A O 1
ATOM 2452 N N . HIS A 1 327 ? 27.449 -12.555 -14.690 1.00 87.44 327 HIS A N 1
ATOM 2453 C CA . HIS A 1 327 ? 27.243 -11.164 -15.093 1.00 87.44 327 H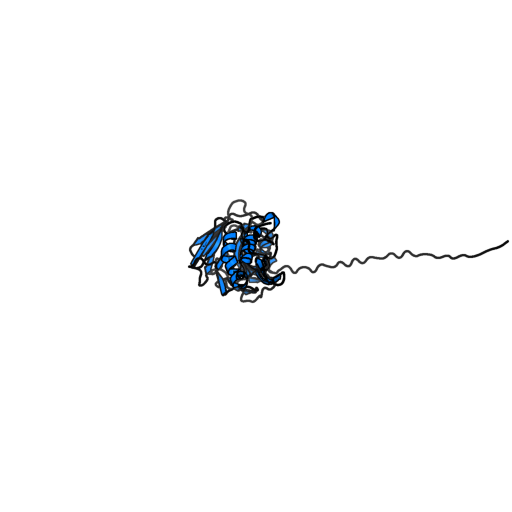IS A CA 1
ATOM 2454 C C . HIS A 1 327 ? 26.353 -10.372 -14.128 1.00 87.44 327 HIS A C 1
ATOM 2456 O O . HIS A 1 327 ? 26.409 -9.152 -14.148 1.00 87.44 327 HIS A O 1
ATOM 2462 N N . ARG A 1 328 ? 25.525 -11.017 -13.288 1.00 86.75 328 ARG A N 1
ATOM 2463 C CA . ARG A 1 328 ? 24.662 -10.355 -12.283 1.00 86.75 328 ARG A CA 1
ATOM 2464 C C . ARG A 1 328 ? 23.831 -9.204 -12.870 1.00 86.75 328 ARG A C 1
ATOM 2466 O O . ARG A 1 328 ? 23.940 -8.066 -12.438 1.00 86.75 328 ARG A O 1
ATOM 2473 N N . CYS A 1 329 ? 23.087 -9.500 -13.936 1.00 87.50 329 CYS A N 1
ATOM 2474 C CA . CYS A 1 329 ? 22.345 -8.530 -14.765 1.00 87.50 329 CYS A CA 1
ATOM 2475 C C . CYS A 1 329 ? 23.189 -7.463 -15.502 1.00 87.50 329 CYS A C 1
ATOM 2477 O O . CYS A 1 329 ? 22.667 -6.760 -16.358 1.00 87.50 329 CYS A O 1
ATOM 2479 N N . ASN A 1 330 ? 24.505 -7.431 -15.283 1.00 88.38 330 ASN A N 1
ATOM 2480 C CA . ASN A 1 330 ? 25.449 -6.488 -15.874 1.00 88.38 330 ASN A CA 1
ATOM 2481 C C . ASN A 1 330 ? 26.262 -7.127 -17.012 1.00 88.38 330 ASN A C 1
ATOM 2483 O O . ASN A 1 330 ? 27.485 -7.261 -16.936 1.00 88.38 330 ASN A O 1
ATOM 2487 N N . TRP A 1 331 ? 25.592 -7.545 -18.089 1.00 92.19 331 TRP A N 1
ATOM 2488 C CA . TRP A 1 331 ? 26.277 -8.140 -19.245 1.00 92.19 331 TRP A CA 1
ATOM 2489 C C . TRP A 1 331 ? 26.984 -7.095 -20.113 1.00 92.19 331 TRP A C 1
ATOM 2491 O O . TRP A 1 331 ? 26.493 -5.982 -20.315 1.00 92.19 331 TRP A O 1
ATOM 2501 N N . ASN A 1 332 ? 28.124 -7.503 -20.678 1.00 92.12 332 ASN A N 1
ATOM 2502 C CA . ASN A 1 332 ? 28.929 -6.703 -21.608 1.00 92.12 332 ASN A CA 1
ATOM 2503 C C . ASN A 1 332 ? 29.031 -7.343 -23.004 1.00 92.12 332 ASN A C 1
ATOM 2505 O O . ASN A 1 332 ? 29.626 -6.759 -23.907 1.00 92.12 332 ASN A O 1
ATOM 2509 N N . THR A 1 333 ? 28.440 -8.527 -23.207 1.00 90.12 333 THR A N 1
ATOM 2510 C CA . THR A 1 333 ? 28.383 -9.204 -24.511 1.00 90.12 333 THR A CA 1
ATOM 2511 C C . THR A 1 333 ? 26.956 -9.683 -24.830 1.00 90.12 333 THR A C 1
ATOM 2513 O O . THR A 1 333 ? 26.164 -9.886 -23.907 1.00 90.12 333 THR A O 1
ATOM 2516 N N . PRO A 1 334 ? 26.584 -9.856 -26.114 1.00 89.50 334 PRO A N 1
ATOM 2517 C CA . PRO A 1 334 ? 25.243 -10.324 -26.486 1.00 89.50 334 PRO A CA 1
ATOM 2518 C C . PRO A 1 334 ? 24.932 -11.781 -26.083 1.00 89.50 334 PRO A C 1
ATOM 2520 O O . PRO A 1 334 ? 23.806 -12.097 -25.686 1.00 89.50 334 PRO A O 1
ATOM 2523 N N . ASP A 1 335 ? 25.912 -12.682 -26.182 1.00 87.19 335 ASP A N 1
ATOM 2524 C CA . ASP A 1 335 ? 25.720 -14.141 -26.186 1.00 87.19 335 ASP A CA 1
ATOM 2525 C C . ASP A 1 335 ? 26.602 -14.907 -25.183 1.00 87.19 335 ASP A C 1
ATOM 2527 O O . ASP A 1 335 ? 26.380 -16.097 -24.966 1.00 87.19 335 ASP A O 1
ATOM 2531 N N . ARG A 1 336 ? 27.568 -14.251 -24.528 1.00 76.81 336 ARG A N 1
ATOM 2532 C CA . ARG A 1 336 ? 28.511 -14.881 -23.585 1.00 76.81 336 ARG A CA 1
ATOM 2533 C C . ARG A 1 336 ? 28.412 -14.262 -22.190 1.00 76.81 336 ARG A C 1
ATOM 2535 O O . ARG A 1 336 ? 27.665 -13.305 -21.994 1.00 76.81 336 ARG A O 1
ATOM 2542 N N . TYR A 1 337 ? 29.117 -14.873 -21.235 1.00 64.56 337 TYR A N 1
ATOM 2543 C CA . TYR A 1 337 ? 29.269 -14.363 -19.869 1.00 64.56 337 TYR A CA 1
ATOM 2544 C C . TYR A 1 337 ? 29.894 -12.965 -19.893 1.00 64.56 337 TYR A C 1
ATOM 2546 O O . TYR A 1 337 ? 31.023 -12.852 -20.422 1.00 64.56 337 TYR A O 1
#

Sequence (337 aa):
MRNRRFLINSGSAVAASVLLASLLAAPASAETPLLRTDAGKALEAAAPEVLENLHPGVETSREGLTAATENGRSTLPASPDAPVTLDGHGGRSVSVRLPFAEQTASARILGGGAVFDHGNGAQTVPLLKDDGSVQVTTVLADASAPTEYEYEFSDPGLDRISQDEDGVLTLLDSDGGYLGGVGAAWAKDAEGRDVPTRYEVDGTTVTQVVEHTAEGIVHPVVADPWLGIDLFSETWYDEYDGQLKVSAQKSTWGQFHHAPGAGWGIFLGPGWNELVEKRPRVTEKPTLRQQYNCHVAGGYFQIAGSWDLEKARPNRTAHWSYGVAVHRCNWNTPDRY

Radius of gyration: 27.85 Å; chains: 1; bounding box: 115×44×71 Å

pLDDT: mean 88.84, std 16.58, range [34.41, 98.69]

=== Feature glossary ===
Key to the feature types in this record:

— What the protein is —

Primary structure: the covalent order of the twenty standard amino acids along the backbone. Two proteins with the same sequence will (almost always) fold to the same structure; two with 30% identity often share a fold but not the details.

Database cross-references. InterPro integrates a dozen domain/family signature databases into unified entries with residue-range hits. GO terms attach function/process/location labels with evidence codes. CATH codes position the fold in a four-level structural taxonomy. Organism is the NCBI-taxonomy species name.

— Where its atoms are —

The mmCIF block holds the 3D Cartesian coordinates of each backbone atom (N, Cα, C, O) in ångströms. mmCIF is the PDB's canonical archive format — a tagged-loop text representation of the atomic model.

Six rendered views show the 3D structure from the faces of a cube — i.e. along ±x, ±y, ±z. Rendering representation is drawn randomly per protein from cartoon (secondary-structure ribbons), sticks (backbone bonds), or molecular surface; coloring is either N→C rainbow (blue at the N-terminus through red at the C-terminus) or one color per chain.

— Local backbone conformation —

DSSP 8-state secondary structure assigns each residue one of H (α-helix), G (3₁₀-helix), I (π-helix), E (extended β-strand), B (isolated β-bridge), T (hydrogen-bonded turn), S (bend), or '-' (coil). The assignment is computed from backbone hydrogen-bond geometry via the Kabsch–Sander algorithm.

P-SEA three-state annotation labels each residue as helix, strand, or coil based purely on the geometry of the Cα trace. It serves as a fallback when the full backbone (and thus DSSP) is unavailable.

The φ/ψ torsion pair specifies the backbone conformation at each residue. φ rotates about the N–Cα bond, ψ about the Cα–C bond. Steric clashes forbid most of the (φ, ψ) plane — the allowed regions (α-helix basin, β-sheet basin, left-handed helix) are the Ramachandran-allowed regions.

— Global shape and packing —

The geometric summary reports three shape descriptors. Rg (radius of gyration) measures how spread out the Cα atoms are about their centre of mass; compact globular proteins have small Rg, elongated or unfolded ones large. Cα contacts (<8 Å, |i−j|>4) count long-range residue pairs in spatial proximity — high for tightly packed folds, near zero for rods or random coil. The bounding-box extents give the protein's footprint along x, y, z in Å.

Accessible surface area quantifies burial. A residue with SASA near zero is packed into the hydrophobic core; one with SASA >100 Å² sits on the surface. Computed here via the Shrake–Rupley numerical algorithm with a 1.4 Å probe.

Plot images: a contact map (which residues are close in 3D, as an N×N binary image), a Ramachandran scatter (backbone torsion angles, revealing secondary-structure composition at a glance), and — for AlphaFold structures — a PAE heatmap (pairwise prediction confidence).

— Structural neighborhood —

The Foldseek 3Di string encodes local tertiary geometry as a 20-letter alphabet — one character per residue — derived from the relative positions of nearby Cα atoms. Unlike the amino-acid sequence, 3Di is a direct function of the 3D structure, so two proteins with the same fold have similar 3Di strings even at low sequence identity.

Nearest PDB neighbors are the top structural matches found by Foldseek when searching this structure against the entire Protein Data Bank. Each hit reports a TM-score (0 to 1; >0.5 almost always implies the same fold) and an E-value. These are *structural* homologs — they may share no detectable sequence similarity.

— Confidence and disorder —

For AlphaFold models, the B-factor field carries pLDDT — the model's own estimate of local accuracy on a 0–100 scale. Regions with pLDDT<50 should be treated as essentially unmodeled; they often correspond to intrinsically disordered segments.

B-factor (Debye–Waller factor) reflects atomic displacement in the crystal lattice. It is an experimental observable (units Å²), not a prediction; low values mean the atom is pinned down, high values mean it moves or is heterogeneous across the crystal.

Predicted aligned error is AlphaFold's pairwise confidence. Unlike pLDDT (per-residue), PAE is per-residue-pair and captures whether two parts of the structure are correctly placed relative to each other. Units are ångströms of expected positional error.